Protein AF-0000000078946077 (afdb_homodimer)

Radius of gyration: 20.59 Å; Cα contacts (8 Å, |Δi|>4): 430; chains: 2; bounding box: 41×60×47 Å

Structure (mmCIF, N/CA/C/O backbone):
data_AF-0000000078946077-model_v1
#
loop_
_entity.id
_entity.type
_entity.pdbx_description
1 polymer 'RNA polymerase sigma factor 70 region 4 type 2 domain-containing protein'
#
loop_
_atom_site.group_PDB
_atom_site.id
_atom_site.type_symbol
_atom_site.label_atom_id
_atom_site.label_alt_id
_atom_site.label_comp_id
_atom_site.label_asym_id
_atom_site.label_entity_id
_atom_site.label_seq_id
_atom_site.pdbx_PDB_ins_code
_atom_site.Cartn_x
_atom_site.Cartn_y
_atom_site.Cartn_z
_atom_site.occupancy
_atom_site.B_iso_or_equiv
_atom_site.auth_seq_id
_atom_site.auth_comp_id
_atom_site.auth_asym_id
_atom_site.auth_atom_id
_atom_site.pdbx_PDB_model_num
ATOM 1 N N . MET A 1 1 ? 1.816 5.801 -15.781 1 32.97 1 MET A N 1
ATOM 2 C CA 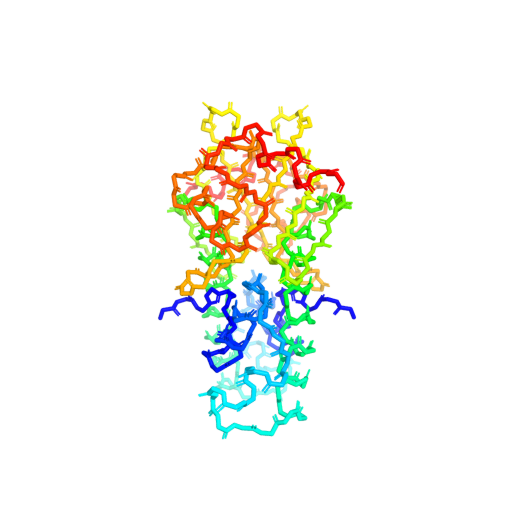. MET A 1 1 ? 2.416 6.121 -14.492 1 32.97 1 MET A CA 1
ATOM 3 C C . MET A 1 1 ? 1.669 5.422 -13.359 1 32.97 1 MET A C 1
ATOM 5 O O . MET A 1 1 ? 0.438 5.445 -13.312 1 32.97 1 MET A O 1
ATOM 9 N N . VAL A 1 2 ? 2.074 4.273 -12.883 1 42.03 2 VAL A N 1
ATOM 10 C CA . VAL A 1 2 ? 1.543 3.389 -11.852 1 42.03 2 VAL A CA 1
ATOM 11 C C . VAL A 1 2 ? 0.859 4.215 -10.766 1 42.03 2 VAL A C 1
ATOM 13 O O . VAL A 1 2 ? 1.44 5.172 -10.242 1 42.03 2 VAL A O 1
ATOM 16 N N . ARG A 1 3 ? -0.481 4.324 -10.852 1 53.31 3 ARG A N 1
ATOM 17 C CA . ARG A 1 3 ? -1.353 5.176 -10.047 1 53.31 3 ARG A CA 1
ATOM 18 C C . ARG A 1 3 ? -1.208 4.863 -8.562 1 53.31 3 ARG A C 1
ATOM 20 O O . ARG A 1 3 ? -1.628 3.797 -8.109 1 53.31 3 ARG A O 1
ATOM 27 N N . MET A 1 4 ? -0.13 5.398 -7.98 1 62.19 4 MET A N 1
ATOM 28 C CA . MET A 1 4 ? 0.065 5.531 -6.539 1 62.19 4 MET A CA 1
ATOM 29 C C . MET A 1 4 ? -1.147 6.18 -5.883 1 62.19 4 MET A C 1
ATOM 31 O O . MET A 1 4 ? -1.917 6.879 -6.543 1 62.19 4 MET A O 1
ATOM 35 N N . PHE A 1 5 ? -1.648 5.543 -4.855 1 80.75 5 PHE A N 1
ATOM 36 C CA . PHE A 1 5 ? -2.773 6.184 -4.188 1 80.75 5 PHE A CA 1
ATOM 37 C C . PHE A 1 5 ? -2.578 7.695 -4.125 1 80.75 5 PHE A C 1
ATOM 39 O O . PHE A 1 5 ? -1.679 8.18 -3.436 1 80.75 5 PHE A O 1
ATOM 46 N N . ARG A 1 6 ? -3.332 8.383 -5.016 1 91.12 6 ARG A N 1
ATOM 47 C CA . ARG A 1 6 ? -3.422 9.836 -4.953 1 91.12 6 ARG A CA 1
ATOM 48 C C . ARG A 1 6 ? -4.875 10.297 -4.969 1 91.12 6 ARG A C 1
ATOM 50 O O . ARG A 1 6 ? -5.699 9.742 -5.703 1 91.12 6 ARG A O 1
ATOM 57 N N . LEU A 1 7 ? -5.086 11.258 -4.117 1 96.06 7 LEU A N 1
ATOM 58 C CA . LEU A 1 7 ? -6.398 11.891 -4.191 1 96.06 7 LEU A CA 1
ATOM 59 C C . LEU A 1 7 ? -6.586 12.602 -5.523 1 96.06 7 LEU A C 1
ATOM 61 O O . LEU A 1 7 ? -5.621 13.102 -6.105 1 96.06 7 LEU A O 1
ATOM 65 N N . PRO A 1 8 ? -7.891 12.578 -6.008 1 95.62 8 PRO A N 1
ATOM 66 C CA . PRO A 1 8 ? -8.133 13.469 -7.141 1 95.62 8 PRO A CA 1
ATOM 67 C C . PRO A 1 8 ? -7.672 14.898 -6.871 1 95.62 8 PRO A C 1
ATOM 69 O O . PRO A 1 8 ? -7.805 15.398 -5.754 1 95.62 8 PRO A O 1
ATOM 72 N N . GLU A 1 9 ? -7.242 15.57 -7.906 1 95.88 9 GLU A N 1
ATOM 73 C CA . GLU A 1 9 ? -6.551 16.844 -7.777 1 95.88 9 GLU A CA 1
ATOM 74 C C . GLU A 1 9 ? -7.402 17.859 -7.02 1 95.88 9 GLU A C 1
ATOM 76 O O . GLU A 1 9 ? -6.918 18.531 -6.098 1 95.88 9 GLU A O 1
ATOM 81 N N . ALA A 1 10 ? -8.688 18.016 -7.375 1 97.44 10 ALA A N 1
ATOM 82 C CA . ALA A 1 10 ? -9.562 19 -6.73 1 97.44 10 ALA A CA 1
ATOM 83 C C . ALA A 1 10 ? -9.766 18.656 -5.254 1 97.44 10 ALA A C 1
ATOM 85 O O . ALA A 1 10 ? -9.789 19.547 -4.406 1 97.44 10 ALA A O 1
ATOM 86 N N . MET A 1 11 ? -9.891 17.391 -5 1 98.25 11 MET A N 1
ATOM 87 C CA . MET A 1 11 ? -10.062 16.922 -3.627 1 98.25 11 MET A CA 1
ATOM 88 C C . MET A 1 11 ? -8.797 17.156 -2.812 1 98.25 11 MET A C 1
ATOM 90 O O . MET A 1 11 ? -8.867 17.562 -1.648 1 98.25 11 MET A O 1
ATOM 94 N N . GLU A 1 12 ? -7.699 16.922 -3.428 1 98.25 12 GLU A N 1
ATOM 95 C CA . GLU A 1 12 ? -6.41 17.125 -2.77 1 98.25 12 GLU A CA 1
ATOM 96 C C . GLU A 1 12 ? -6.223 18.594 -2.375 1 98.25 12 GLU A C 1
ATOM 98 O O . GLU A 1 12 ? -5.723 18.891 -1.286 1 98.25 12 GLU A O 1
ATOM 103 N N . ARG A 1 13 ? -6.598 19.375 -3.254 1 98.31 13 ARG A N 1
ATOM 104 C CA . ARG A 1 13 ? -6.465 20.797 -2.99 1 98.31 13 ARG A CA 1
ATOM 105 C C . ARG A 1 13 ? -7.309 21.219 -1.786 1 98.31 13 ARG A C 1
ATOM 107 O O . ARG A 1 13 ? -6.832 21.938 -0.907 1 98.31 13 ARG A O 1
ATOM 114 N N . VAL A 1 14 ? -8.523 20.812 -1.818 1 98.81 14 VAL A N 1
ATOM 115 C CA . VAL A 1 14 ? -9.422 21.109 -0.711 1 98.81 14 VAL A CA 1
ATOM 116 C C . VAL A 1 14 ? -8.852 20.562 0.59 1 98.81 14 VAL A C 1
ATOM 118 O O . VAL A 1 14 ? -8.812 21.25 1.606 1 98.81 14 VAL A O 1
ATOM 121 N N . TRP A 1 15 ? -8.422 19.328 0.575 1 98.75 15 TRP A N 1
ATOM 122 C CA . TRP A 1 15 ? -7.855 18.688 1.751 1 98.75 15 TRP A CA 1
ATOM 123 C C . TRP A 1 15 ? -6.645 19.453 2.271 1 98.75 15 TRP A C 1
ATOM 125 O O . TRP A 1 15 ? -6.516 19.688 3.477 1 98.75 15 TRP A O 1
ATOM 135 N N . LEU A 1 16 ? -5.781 19.828 1.357 1 98.62 16 LEU A N 1
ATOM 136 C CA . LEU A 1 16 ? -4.551 20.5 1.738 1 98.62 16 LEU A CA 1
ATOM 137 C C . LEU A 1 16 ? -4.855 21.844 2.41 1 98.62 16 LEU A C 1
ATOM 139 O O . LEU A 1 16 ? -4.23 22.188 3.412 1 98.62 16 LEU A O 1
ATOM 143 N N . MET A 1 17 ? -5.727 22.547 1.882 1 98.62 17 MET A N 1
ATOM 144 C CA . MET A 1 17 ? -6.109 23.844 2.453 1 98.62 17 MET A CA 1
ATOM 145 C C . MET A 1 17 ? -6.656 23.672 3.865 1 98.62 17 MET A C 1
ATOM 147 O O . MET A 1 17 ? -6.312 24.438 4.766 1 98.62 17 MET A O 1
ATOM 151 N N . ARG A 1 18 ? -7.488 22.641 4.062 1 98.69 18 ARG A N 1
ATOM 152 C CA . ARG A 1 18 ? -8.031 22.375 5.391 1 98.69 18 ARG A CA 1
ATOM 153 C C . ARG A 1 18 ? -6.926 21.938 6.348 1 98.69 18 ARG A C 1
ATOM 155 O O . ARG A 1 18 ? -6.895 22.375 7.504 1 98.69 18 ARG A O 1
ATOM 162 N N . ALA A 1 19 ? -6.066 21.109 5.887 1 98.44 19 ALA A N 1
ATOM 163 C CA . ALA A 1 19 ? -4.973 20.594 6.703 1 98.44 19 ALA A CA 1
ATOM 164 C C . ALA A 1 19 ? -4.047 21.719 7.156 1 98.44 19 ALA A C 1
ATOM 166 O O . ALA A 1 19 ? -3.428 21.625 8.219 1 98.44 19 ALA A O 1
ATOM 167 N N . LYS A 1 20 ? -4.02 22.734 6.34 1 97.88 20 LYS A N 1
ATOM 168 C CA . LYS A 1 20 ? -3.186 23.891 6.652 1 97.88 20 LYS A CA 1
ATOM 169 C C . LYS A 1 20 ? -3.893 24.828 7.621 1 97.88 20 LYS A C 1
ATOM 171 O O . LYS A 1 20 ? -3.32 25.844 8.047 1 97.88 20 LYS A O 1
ATOM 176 N N . GLY A 1 21 ? -5.188 24.547 7.836 1 97.19 21 GLY A N 1
ATOM 177 C CA . GLY A 1 21 ? -5.859 25.297 8.883 1 97.19 21 GLY A CA 1
ATOM 178 C C . GLY A 1 21 ? -6.953 26.203 8.359 1 97.19 21 GLY A C 1
ATOM 179 O O . GLY A 1 21 ? -7.609 26.906 9.125 1 97.19 21 GLY A O 1
ATOM 180 N N . MET A 1 22 ? -7.176 26.172 7.168 1 98.06 22 MET A N 1
ATOM 181 C CA . MET A 1 22 ? -8.211 27.031 6.617 1 98.06 22 MET A CA 1
ATOM 182 C C . MET A 1 22 ? -9.602 26.516 6.973 1 98.06 22 MET A C 1
ATOM 184 O O . MET A 1 22 ? -9.828 25.312 6.996 1 98.06 22 MET A O 1
ATOM 188 N N . ARG A 1 23 ? -10.539 27.484 7.195 1 98.12 23 ARG A N 1
ATOM 189 C CA . ARG A 1 23 ? -11.922 27.125 7.48 1 98.12 23 ARG A CA 1
ATOM 190 C C . ARG A 1 23 ? -12.672 26.766 6.203 1 98.12 23 ARG A C 1
ATOM 192 O O . ARG A 1 23 ? -12.32 27.25 5.121 1 98.12 23 ARG A O 1
ATOM 199 N N . GLU A 1 24 ? -13.648 25.922 6.324 1 97.81 24 GLU A N 1
ATOM 200 C CA . GLU A 1 24 ? -14.422 25.438 5.18 1 97.81 24 GLU A CA 1
ATOM 201 C C . GLU A 1 24 ? -14.969 26.609 4.363 1 97.81 24 GLU A C 1
ATOM 203 O O . GLU A 1 24 ? -14.945 26.578 3.133 1 97.81 24 GLU A O 1
ATOM 208 N N . ILE A 1 25 ? -15.414 27.625 5.113 1 98.06 25 ILE A N 1
ATOM 209 C CA . ILE A 1 25 ? -16.016 28.781 4.453 1 98.06 25 ILE A CA 1
ATOM 210 C C . ILE A 1 25 ? -14.953 29.531 3.652 1 98.06 25 ILE A C 1
ATOM 212 O O . ILE A 1 25 ? -15.234 30.062 2.576 1 98.06 25 ILE A O 1
ATOM 216 N N . GLU A 1 26 ? -13.75 29.672 4.145 1 98.56 26 GLU A N 1
ATOM 217 C CA . GLU A 1 26 ? -12.648 30.328 3.455 1 98.56 26 GLU A CA 1
ATOM 218 C C . GLU A 1 26 ? -12.227 29.547 2.215 1 98.56 26 GLU A C 1
ATOM 220 O O . GLU A 1 26 ? -11.945 30.125 1.168 1 98.56 26 GLU A O 1
ATOM 225 N N . ILE A 1 27 ? -12.211 28.203 2.381 1 98.81 27 ILE A N 1
ATOM 226 C CA . ILE A 1 27 ? -11.859 27.344 1.257 1 98.81 27 ILE A CA 1
ATOM 227 C C . ILE A 1 27 ? -12.883 27.516 0.137 1 98.81 27 ILE A C 1
ATOM 229 O O . ILE A 1 27 ? -12.516 27.656 -1.031 1 98.81 27 ILE A O 1
ATOM 233 N N . ALA A 1 28 ? -14.18 27.453 0.486 1 98.62 28 ALA A N 1
ATOM 234 C CA . ALA A 1 28 ? -15.258 27.625 -0.486 1 98.62 28 ALA A CA 1
ATOM 235 C C . ALA A 1 28 ? -15.102 28.938 -1.253 1 98.62 28 ALA A C 1
ATOM 237 O O . ALA A 1 28 ? -15.219 28.969 -2.48 1 98.62 28 ALA A O 1
ATOM 238 N N . ARG A 1 29 ? -14.82 30.016 -0.568 1 98.5 29 ARG A N 1
ATOM 239 C CA . ARG A 1 29 ? -14.648 31.328 -1.17 1 98.5 29 ARG A CA 1
ATOM 240 C C . ARG A 1 29 ? -13.438 31.359 -2.096 1 98.5 29 ARG A C 1
ATOM 242 O O . ARG A 1 29 ? -13.516 31.859 -3.217 1 98.5 29 ARG A O 1
ATOM 249 N N . GLU A 1 30 ? -12.344 30.828 -1.589 1 98.19 30 GLU A N 1
ATOM 250 C CA . GLU A 1 30 ? -11.094 30.844 -2.336 1 98.19 30 GLU A CA 1
ATOM 251 C C . GLU A 1 30 ? -11.211 30.062 -3.641 1 98.19 30 GLU A C 1
ATOM 253 O O . GLU A 1 30 ? -10.672 30.469 -4.668 1 98.19 30 GLU A O 1
ATOM 258 N N . LEU A 1 31 ? -11.914 28.953 -3.58 1 98.31 31 LEU A N 1
ATOM 259 C CA . LEU A 1 31 ? -11.977 28.078 -4.738 1 98.31 31 LEU A CA 1
ATOM 260 C C . LEU A 1 31 ? -13.203 28.375 -5.586 1 98.31 31 LEU A C 1
ATOM 262 O O . LEU A 1 31 ? -13.344 27.859 -6.691 1 98.31 31 LEU A O 1
ATOM 266 N N . GLY A 1 32 ? -14.117 29.188 -5.098 1 98.06 32 GLY A N 1
ATOM 267 C CA . GLY A 1 32 ? -15.328 29.516 -5.836 1 98.06 32 GLY A CA 1
ATOM 268 C C . GLY A 1 32 ? -16.297 28.359 -5.938 1 98.06 32 GLY A C 1
ATOM 269 O O . GLY A 1 32 ? -16.875 28.109 -7 1 98.06 32 GLY A O 1
ATOM 270 N N . VAL A 1 33 ? -16.375 27.609 -4.973 1 98.44 33 VAL A N 1
ATOM 271 C CA . VAL A 1 33 ? -17.312 26.5 -4.914 1 98.44 33 VAL A CA 1
ATOM 272 C C . VAL A 1 33 ? -18.188 26.625 -3.672 1 98.44 33 VAL A C 1
ATOM 274 O O . VAL A 1 33 ? -17.984 27.516 -2.846 1 98.44 33 VAL A O 1
ATOM 277 N N . SER A 1 34 ? -19.312 25.797 -3.602 1 98.31 34 SER A N 1
ATOM 278 C CA . SER A 1 34 ? -20.219 25.859 -2.453 1 98.31 34 SER A CA 1
ATOM 279 C C . SER A 1 34 ? -19.578 25.219 -1.223 1 98.31 34 SER A C 1
ATOM 281 O O . SER A 1 34 ? -18.688 24.375 -1.343 1 98.31 34 SER A O 1
ATOM 283 N N . ARG A 1 35 ? -20.031 25.656 -0.084 1 98.12 35 ARG A N 1
ATOM 284 C CA . ARG A 1 35 ? -19.594 25.031 1.167 1 98.12 35 ARG A CA 1
ATOM 285 C C . ARG A 1 35 ? -19.938 23.547 1.184 1 98.12 35 ARG A C 1
ATOM 287 O O . ARG A 1 35 ? -19.172 22.734 1.728 1 98.12 35 ARG A O 1
ATOM 294 N N . GLN A 1 36 ? -21 23.125 0.607 1 98.25 36 GLN A N 1
ATOM 295 C CA . GLN A 1 36 ? -21.422 21.734 0.537 1 98.25 36 GLN A CA 1
ATOM 296 C C . GLN A 1 36 ? -20.422 20.906 -0.27 1 98.25 36 GLN A C 1
ATOM 298 O O . GLN A 1 36 ? -20.125 19.75 0.088 1 98.25 36 GLN A O 1
ATOM 303 N N . ALA A 1 37 ? -19.969 21.531 -1.356 1 98.44 37 ALA A N 1
ATOM 304 C CA . ALA A 1 37 ? -18.969 20.859 -2.188 1 98.44 37 ALA A CA 1
ATOM 305 C C . ALA A 1 37 ? -17.672 20.656 -1.426 1 98.44 37 ALA A C 1
ATOM 307 O O . ALA A 1 37 ? -17.016 19.609 -1.554 1 98.44 37 ALA A O 1
ATOM 308 N N . VAL A 1 38 ? -17.281 21.641 -0.643 1 98.75 38 VAL A N 1
ATOM 309 C CA . VAL A 1 38 ? -16.062 21.562 0.166 1 98.75 38 VAL A CA 1
ATOM 310 C C . VAL A 1 38 ? -16.219 20.469 1.219 1 98.75 38 VAL A C 1
ATOM 312 O O . VAL A 1 38 ? -15.336 19.609 1.372 1 98.75 38 VAL A O 1
ATOM 315 N N . ASN A 1 39 ? -17.359 20.453 1.908 1 98.38 39 ASN A N 1
ATOM 316 C CA . ASN A 1 39 ? -17.609 19.469 2.947 1 98.38 39 ASN A CA 1
ATOM 317 C C . ASN A 1 39 ? -17.609 18.047 2.387 1 98.38 39 ASN A C 1
ATOM 319 O O . ASN A 1 39 ? -17.078 17.125 3.018 1 98.38 39 ASN A O 1
ATOM 323 N N . LYS A 1 40 ? -18.188 17.953 1.306 1 98.56 40 LYS A N 1
ATOM 324 C CA . LYS A 1 40 ? -18.203 16.641 0.658 1 98.56 40 LYS A CA 1
ATOM 325 C C . LYS A 1 40 ? -16.781 16.188 0.306 1 98.56 40 LYS A C 1
ATOM 327 O O . LYS A 1 40 ? -16.422 15.031 0.505 1 98.56 40 LYS A O 1
ATOM 332 N N . ALA A 1 41 ? -16.031 17.062 -0.3 1 98.62 41 ALA A N 1
ATOM 333 C CA . ALA A 1 41 ? -14.648 16.75 -0.679 1 98.62 41 ALA A CA 1
ATOM 334 C C . ALA A 1 41 ? -13.82 16.344 0.54 1 98.62 41 ALA A C 1
ATOM 336 O O . ALA A 1 41 ? -13.016 15.422 0.469 1 98.62 41 ALA A O 1
ATOM 337 N N . LEU A 1 42 ? -14.039 17.062 1.592 1 98.75 42 LEU A N 1
ATOM 338 C CA . LEU A 1 42 ? -13.297 16.766 2.812 1 98.75 42 LEU A CA 1
ATOM 339 C C . LEU A 1 42 ? -13.68 15.406 3.373 1 98.75 42 LEU A C 1
ATOM 341 O O . LEU A 1 42 ? -12.82 14.648 3.828 1 98.75 42 LEU A O 1
ATOM 345 N N . ARG A 1 43 ? -14.945 15.117 3.357 1 98.5 43 ARG A N 1
ATOM 346 C CA . ARG A 1 43 ? -15.414 13.812 3.82 1 98.5 43 ARG A CA 1
ATOM 347 C C . ARG A 1 43 ? -14.852 12.688 2.951 1 98.5 43 ARG A C 1
ATOM 349 O O . ARG A 1 43 ? -14.375 11.68 3.467 1 98.5 43 ARG A O 1
ATOM 356 N N . ASP A 1 44 ? -14.961 12.922 1.709 1 98.06 44 ASP A N 1
ATOM 357 C CA . ASP A 1 44 ? -14.461 11.914 0.775 1 98.06 44 ASP A CA 1
ATOM 358 C C . ASP A 1 44 ? -12.953 11.719 0.934 1 98.06 44 ASP A C 1
ATOM 360 O O . ASP A 1 44 ? -12.461 10.594 0.896 1 98.06 44 ASP A O 1
ATOM 364 N N . ALA A 1 45 ? -12.242 12.797 1.082 1 98.19 45 ALA A N 1
ATOM 365 C CA . ALA A 1 45 ? -10.797 12.711 1.277 1 98.19 45 ALA A CA 1
ATOM 366 C C . ALA A 1 45 ? -10.461 11.914 2.535 1 98.19 45 ALA A C 1
ATOM 368 O O . ALA A 1 45 ? -9.547 11.086 2.525 1 98.19 45 ALA A O 1
ATOM 369 N N . ARG A 1 46 ? -11.195 12.242 3.578 1 98 46 ARG A N 1
ATOM 370 C CA . ARG A 1 46 ? -10.984 11.531 4.836 1 98 46 ARG A CA 1
ATOM 371 C C . ARG A 1 46 ? -11.188 10.031 4.66 1 98 46 ARG A C 1
ATOM 373 O O . ARG A 1 46 ? -10.367 9.234 5.117 1 98 46 ARG A O 1
ATOM 380 N N . VAL A 1 47 ? -12.195 9.625 4.051 1 96.69 47 VAL A N 1
ATOM 381 C CA . VAL A 1 47 ? -12.516 8.219 3.838 1 96.69 47 VAL A CA 1
ATOM 382 C C . VAL A 1 47 ? -11.406 7.559 3.018 1 96.69 47 VAL A C 1
ATOM 384 O O . VAL A 1 47 ? -10.922 6.48 3.367 1 96.69 47 VAL A O 1
ATOM 387 N N . LYS A 1 48 ? -11 8.18 1.956 1 95.5 48 LYS A N 1
ATOM 388 C CA . LYS A 1 48 ? -9.977 7.621 1.076 1 95.5 48 LYS A CA 1
ATOM 389 C C . LYS A 1 48 ? -8.633 7.496 1.799 1 95.5 48 LYS A C 1
ATOM 391 O O . LYS A 1 48 ? -7.91 6.516 1.605 1 95.5 48 LYS A O 1
ATOM 396 N N . LEU A 1 49 ? -8.312 8.461 2.582 1 97.19 49 LEU A N 1
ATOM 397 C CA . LEU A 1 49 ? -7.059 8.414 3.318 1 97.19 49 LEU A CA 1
ATOM 398 C C . LEU A 1 49 ? -7.09 7.32 4.379 1 97.19 49 LEU A C 1
ATOM 400 O O . LEU A 1 49 ? -6.109 6.598 4.562 1 97.19 49 LEU A O 1
ATOM 404 N N . PHE A 1 50 ? -8.211 7.184 5.094 1 96.62 50 PHE A N 1
ATOM 405 C CA . PHE A 1 50 ? -8.359 6.082 6.039 1 96.62 50 PHE A CA 1
ATOM 406 C C . PHE A 1 50 ? -8.18 4.742 5.336 1 96.62 50 PHE A C 1
ATOM 408 O O . PHE A 1 50 ? -7.461 3.869 5.828 1 96.62 50 PHE A O 1
ATOM 415 N N . GLU A 1 51 ? -8.812 4.633 4.238 1 93.69 51 GLU A N 1
ATOM 416 C CA . GLU A 1 51 ? -8.727 3.383 3.492 1 93.69 51 GLU A CA 1
ATOM 417 C C . GLU A 1 51 ? -7.293 3.1 3.049 1 93.69 51 GLU A C 1
ATOM 419 O O . GLU A 1 51 ? -6.836 1.956 3.096 1 93.69 51 GLU A O 1
ATOM 424 N N . ALA A 1 52 ? -6.629 4.137 2.562 1 94.81 52 ALA A N 1
ATOM 425 C CA . ALA A 1 52 ? -5.246 3.982 2.113 1 94.81 52 ALA A CA 1
ATOM 426 C C . ALA A 1 52 ? -4.336 3.562 3.266 1 94.81 52 ALA A C 1
ATOM 428 O O . ALA A 1 52 ? -3.52 2.652 3.119 1 94.81 52 ALA A O 1
ATOM 429 N N . PHE A 1 53 ? -4.5 4.172 4.418 1 96.81 53 PHE A N 1
ATOM 430 C CA . PHE A 1 53 ? -3.672 3.879 5.582 1 96.81 53 PHE A CA 1
ATOM 431 C C . PHE A 1 53 ? -3.977 2.486 6.125 1 96.81 53 PHE A C 1
ATOM 433 O O . PHE A 1 53 ? -3.061 1.707 6.395 1 96.81 53 PHE A O 1
ATOM 440 N N . PHE A 1 54 ? -5.199 2.172 6.277 1 95 54 PHE A N 1
ATOM 441 C CA . PHE A 1 54 ? -5.57 0.849 6.766 1 95 54 PHE A CA 1
ATOM 442 C C . PHE A 1 54 ? -5.145 -0.23 5.777 1 95 54 PHE A C 1
ATOM 444 O O . PHE A 1 54 ? -4.746 -1.325 6.176 1 95 54 PHE A O 1
ATOM 451 N N . GLY A 1 55 ? -5.312 0.122 4.52 1 93.75 55 GLY A N 1
ATOM 452 C CA . GLY A 1 55 ? -4.848 -0.807 3.502 1 93.75 55 GLY A CA 1
ATOM 453 C C . GLY A 1 55 ? -3.367 -1.11 3.602 1 93.75 55 GLY A C 1
ATOM 454 O O . GLY A 1 55 ? -2.955 -2.266 3.479 1 93.75 55 GLY A O 1
ATOM 455 N N . LEU A 1 56 ? -2.58 -0.075 3.82 1 95.62 56 LEU A N 1
ATOM 456 C CA . LEU A 1 56 ? -1.14 -0.244 3.979 1 95.62 56 LEU A CA 1
ATOM 457 C C . LEU A 1 56 ? -0.825 -1.119 5.188 1 95.62 56 LEU A C 1
ATOM 459 O O . LEU A 1 56 ? 0.005 -2.027 5.102 1 95.62 56 LEU A O 1
ATOM 463 N N . ALA A 1 57 ? -1.467 -0.854 6.301 1 96.69 57 ALA A N 1
ATOM 464 C CA . ALA A 1 57 ? -1.263 -1.635 7.516 1 96.69 57 ALA A CA 1
ATOM 465 C C . ALA A 1 57 ? -1.664 -3.092 7.305 1 96.69 57 ALA A C 1
ATOM 467 O O . ALA A 1 57 ? -1.02 -4.004 7.832 1 96.69 57 ALA A O 1
ATOM 468 N N . GLU A 1 58 ? -2.682 -3.281 6.586 1 95.06 58 GLU A N 1
ATOM 469 C CA . GLU A 1 58 ? -3.172 -4.629 6.32 1 95.06 58 GLU A CA 1
ATOM 470 C C . GLU A 1 58 ? -2.166 -5.43 5.496 1 95.06 58 GLU A C 1
ATOM 472 O O . GLU A 1 58 ? -1.944 -6.613 5.758 1 95.06 58 GLU A O 1
ATOM 477 N N . VAL A 1 59 ? -1.584 -4.777 4.504 1 96.06 59 VAL A N 1
ATOM 478 C CA . VAL A 1 59 ? -0.614 -5.441 3.641 1 96.06 59 VAL A CA 1
ATOM 479 C C . VAL A 1 59 ? 0.503 -6.047 4.488 1 96.06 59 VAL A C 1
ATOM 481 O O . VAL A 1 59 ? 0.976 -7.152 4.203 1 96.06 59 VAL A O 1
ATOM 484 N N . PHE A 1 60 ? 0.868 -5.441 5.562 1 95.69 60 PHE A N 1
ATOM 485 C CA . PHE A 1 60 ? 2.02 -5.863 6.352 1 95.69 60 PHE A CA 1
ATOM 486 C C . PHE A 1 60 ? 1.574 -6.445 7.688 1 95.69 60 PHE A C 1
ATOM 488 O O . PHE A 1 60 ? 2.408 -6.82 8.516 1 95.69 60 PHE A O 1
ATOM 495 N N . SER A 1 61 ? 0.253 -6.484 7.914 1 95.06 61 SER A N 1
ATOM 496 C CA . SER A 1 61 ? -0.331 -6.926 9.172 1 95.06 61 SER A CA 1
ATOM 497 C C . SER A 1 61 ? 0.184 -6.094 10.344 1 95.06 61 SER A C 1
ATOM 499 O O . SER A 1 61 ? 0.551 -6.641 11.391 1 95.06 61 SER A O 1
ATOM 501 N N . TRP A 1 62 ? 0.315 -4.852 10.102 1 97.19 62 TRP A N 1
ATOM 502 C CA . TRP A 1 62 ? 0.751 -3.943 11.164 1 97.19 62 TRP A CA 1
ATOM 503 C C . TRP A 1 62 ? -0.422 -3.533 12.047 1 97.19 62 TRP A C 1
ATOM 505 O O . TRP A 1 62 ? -1.575 -3.555 11.602 1 97.19 62 TRP A O 1
ATOM 515 N N . GLU A 1 63 ? -0.093 -3.244 13.32 1 98 63 GLU A N 1
ATOM 516 C CA . GLU A 1 63 ? -1.069 -2.646 14.227 1 98 63 GLU A CA 1
ATOM 517 C C . GLU A 1 63 ? -1.102 -1.128 14.078 1 98 63 GLU A C 1
ATOM 519 O O . GLU A 1 63 ? -0.085 -0.458 14.281 1 98 63 GLU A O 1
ATOM 524 N N . VAL A 1 64 ? -2.236 -0.636 13.789 1 98.12 64 VAL A N 1
ATOM 525 C CA . VAL A 1 64 ? -2.375 0.811 13.664 1 98.12 64 VAL A CA 1
ATOM 526 C C . VAL A 1 64 ? -2.482 1.442 15.047 1 98.12 64 VAL A C 1
ATOM 528 O O . VAL A 1 64 ? -3.377 1.1 15.828 1 98.12 64 VAL A O 1
ATOM 531 N N . ALA A 1 65 ? -1.568 2.299 15.352 1 98.25 65 ALA A N 1
ATOM 532 C CA . ALA A 1 65 ? -1.588 2.984 16.641 1 98.25 65 ALA A CA 1
ATOM 533 C C . ALA A 1 65 ? -2.42 4.262 16.562 1 98.25 65 ALA A C 1
ATOM 535 O O . ALA A 1 65 ? -3.111 4.613 17.531 1 98.25 65 ALA A O 1
ATOM 536 N N . ARG A 1 66 ? -2.303 4.973 15.484 1 98.38 66 ARG A N 1
ATOM 537 C CA . ARG A 1 66 ? -2.98 6.258 15.344 1 98.38 66 ARG A CA 1
ATOM 538 C C . ARG A 1 66 ? -3.119 6.652 13.875 1 98.38 66 ARG A C 1
ATOM 540 O O . ARG A 1 66 ? -2.219 6.402 13.078 1 98.38 66 ARG A O 1
ATOM 547 N N . ILE A 1 67 ? -4.281 7.195 13.555 1 98.25 67 ILE A N 1
ATOM 548 C CA . ILE A 1 67 ? -4.48 7.793 12.234 1 98.25 67 ILE A CA 1
ATOM 549 C C . ILE A 1 67 ? -5.059 9.195 12.391 1 98.25 67 ILE A C 1
ATOM 551 O O . ILE A 1 67 ? -5.973 9.414 13.188 1 98.25 67 ILE A O 1
ATOM 555 N N . ASN A 1 68 ? -4.492 10.102 11.727 1 98.38 68 ASN A N 1
ATOM 556 C CA . ASN A 1 68 ? -5.062 11.43 11.555 1 98.38 68 ASN A CA 1
ATOM 557 C C . ASN A 1 68 ? -5.246 11.781 10.086 1 98.38 68 ASN A C 1
ATOM 559 O O . ASN A 1 68 ? -4.355 12.359 9.461 1 98.38 68 ASN A O 1
ATOM 563 N N . ALA A 1 69 ? -6.395 11.508 9.586 1 97.75 69 ALA A N 1
ATOM 564 C CA . ALA A 1 69 ? -6.68 11.727 8.172 1 97.75 69 ALA A CA 1
ATOM 565 C C . ALA A 1 69 ? -6.73 13.211 7.84 1 97.75 69 ALA A C 1
ATOM 567 O O . ALA A 1 69 ? -6.453 13.617 6.707 1 97.75 69 ALA A O 1
ATOM 568 N N . GLU A 1 70 ? -7.07 14.047 8.812 1 97.31 70 GLU A N 1
ATOM 569 C CA . GLU A 1 70 ? -7.129 15.492 8.602 1 97.31 70 GLU A CA 1
ATOM 570 C C . GLU A 1 70 ? -5.738 16.078 8.344 1 97.31 70 GLU A C 1
ATOM 572 O O . GLU A 1 70 ? -5.594 17.047 7.602 1 97.31 70 GLU A O 1
ATOM 577 N N . LYS A 1 71 ? -4.781 15.438 8.992 1 98.25 71 LYS A N 1
ATOM 578 C CA . LYS A 1 71 ? -3.402 15.883 8.789 1 98.25 71 LYS A CA 1
ATOM 579 C C . LYS A 1 71 ? -2.629 14.898 7.922 1 98.25 71 LYS A C 1
ATOM 581 O O . LYS A 1 71 ? -1.438 15.094 7.664 1 98.25 71 LYS A O 1
ATOM 586 N N . GLY A 1 72 ? -3.252 13.805 7.531 1 98.19 72 GLY A N 1
ATOM 587 C CA . GLY A 1 72 ? -2.74 12.914 6.504 1 98.19 72 GLY A CA 1
ATOM 588 C C . GLY A 1 72 ? -1.599 12.039 6.988 1 98.19 72 GLY A C 1
ATOM 589 O O . GLY A 1 72 ? -0.6 11.867 6.285 1 98.19 72 GLY A O 1
ATOM 590 N N . PHE A 1 73 ? -1.69 11.5 8.227 1 98.81 73 PHE A N 1
ATOM 591 C CA . PHE A 1 73 ? -0.599 10.625 8.641 1 98.81 73 PHE A CA 1
ATOM 592 C C . PHE A 1 73 ? -1.126 9.445 9.445 1 98.81 73 PHE A C 1
ATOM 594 O O . PHE A 1 73 ? -2.262 9.469 9.922 1 98.81 73 PHE A O 1
ATOM 601 N N . MET A 1 74 ? -0.368 8.398 9.516 1 98.69 74 MET A N 1
ATOM 602 C CA . MET A 1 74 ? -0.611 7.191 10.297 1 98.69 74 MET A CA 1
ATOM 603 C C . MET A 1 74 ? 0.646 6.762 11.047 1 98.69 74 MET A C 1
ATOM 605 O O . MET A 1 74 ? 1.756 6.883 10.523 1 98.69 74 MET A O 1
ATOM 609 N N . VAL A 1 75 ? 0.464 6.359 12.242 1 98.81 75 VAL A N 1
ATOM 610 C CA . VAL A 1 75 ? 1.492 5.68 13.023 1 98.81 75 VAL A CA 1
ATOM 611 C C . VAL A 1 75 ? 1.104 4.219 13.234 1 98.81 75 VAL A C 1
ATOM 613 O O . VAL A 1 75 ? -0.018 3.92 13.656 1 98.81 75 VAL A O 1
ATOM 616 N N . ALA A 1 76 ? 1.995 3.373 12.891 1 98.44 76 ALA A N 1
ATOM 617 C CA . ALA A 1 76 ? 1.743 1.946 13.078 1 98.44 76 ALA A CA 1
ATOM 618 C C . ALA A 1 76 ? 2.943 1.255 13.719 1 98.44 76 ALA A C 1
ATOM 620 O O . ALA A 1 76 ? 4.031 1.83 13.797 1 98.44 76 ALA A O 1
ATOM 621 N N . ARG A 1 77 ? 2.66 0.11 14.273 1 97.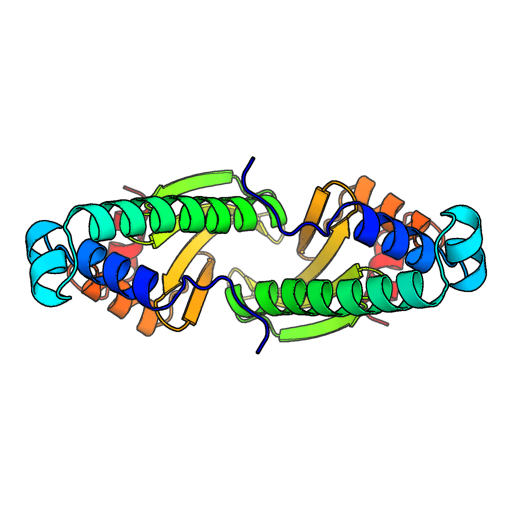75 77 ARG A N 1
ATOM 622 C CA . ARG A 1 77 ? 3.684 -0.774 14.82 1 97.75 77 ARG A CA 1
ATOM 623 C C . ARG A 1 77 ? 3.756 -2.08 14.039 1 97.75 77 ARG A C 1
ATOM 625 O O . ARG A 1 77 ? 2.727 -2.693 13.75 1 97.75 77 ARG A O 1
ATOM 632 N N . GLY A 1 78 ? 4.941 -2.383 13.625 1 94.62 78 GLY A N 1
ATOM 633 C CA . GLY A 1 78 ? 5.168 -3.617 12.891 1 94.62 78 GLY A CA 1
ATOM 634 C C . GLY A 1 78 ? 6.391 -4.379 13.367 1 94.62 78 GLY A C 1
ATOM 635 O O . GLY A 1 78 ? 6.887 -4.137 14.469 1 94.62 78 GLY A O 1
ATOM 636 N N . ARG A 1 79 ? 6.684 -5.398 12.594 1 92.19 79 ARG A N 1
ATOM 637 C CA . ARG A 1 79 ? 7.875 -6.191 12.883 1 92.19 79 ARG A CA 1
ATOM 638 C C . ARG A 1 79 ? 8.766 -6.309 11.648 1 92.19 79 ARG A C 1
ATOM 640 O O . ARG A 1 79 ? 8.266 -6.461 10.531 1 92.19 79 ARG A O 1
ATOM 647 N N . CYS A 1 80 ? 10.008 -6.098 11.859 1 90.31 80 CYS A N 1
ATOM 648 C CA . CYS A 1 80 ? 11.031 -6.25 10.836 1 90.31 80 CYS A CA 1
ATOM 649 C C . CYS A 1 80 ? 12.32 -6.816 11.43 1 90.31 80 CYS A C 1
ATOM 651 O O . CYS A 1 80 ? 12.797 -6.332 12.453 1 90.31 80 CYS A O 1
ATOM 653 N N . LEU A 1 81 ? 12.781 -7.84 10.734 1 88.69 81 LEU A N 1
ATOM 654 C CA . LEU A 1 81 ? 14.023 -8.477 11.18 1 88.69 81 LEU A CA 1
ATOM 655 C C . LEU A 1 81 ? 13.914 -8.922 12.633 1 88.69 81 LEU A C 1
ATOM 657 O O . LEU A 1 81 ? 14.836 -8.727 13.422 1 88.69 81 LEU A O 1
ATOM 661 N N . GLY A 1 82 ? 12.766 -9.383 12.992 1 87.19 82 GLY A N 1
ATOM 662 C CA . GLY A 1 82 ? 12.547 -9.953 14.312 1 87.19 82 GLY A CA 1
ATOM 663 C C . GLY A 1 82 ? 12.414 -8.898 15.398 1 87.19 82 GLY A C 1
ATOM 664 O O . GLY A 1 82 ? 12.422 -9.227 16.578 1 87.19 82 GLY A O 1
ATOM 665 N N . ARG A 1 83 ? 12.344 -7.711 15.055 1 92.5 83 ARG A N 1
ATOM 666 C CA . ARG A 1 83 ? 12.242 -6.621 16.016 1 92.5 83 ARG A CA 1
ATOM 667 C C . ARG A 1 83 ? 10.992 -5.785 15.773 1 92.5 83 ARG A C 1
ATOM 669 O O . ARG A 1 83 ? 10.523 -5.672 14.641 1 92.5 83 ARG A O 1
ATOM 676 N N . SER A 1 84 ? 10.555 -5.289 16.859 1 94.69 84 SER A N 1
ATOM 677 C CA . SER A 1 84 ? 9.461 -4.336 16.75 1 94.69 84 SER A CA 1
ATOM 678 C C . SER A 1 84 ? 9.938 -3.008 16.172 1 94.69 84 SER A C 1
ATOM 680 O O . SER A 1 84 ? 11 -2.514 16.531 1 94.69 84 SER A O 1
ATOM 682 N N . VAL A 1 85 ? 9.133 -2.516 15.234 1 95.88 85 VAL A N 1
ATOM 683 C CA . VAL A 1 85 ? 9.508 -1.245 14.625 1 95.88 85 VAL A CA 1
ATOM 684 C C . VAL A 1 85 ? 8.281 -0.333 14.547 1 95.88 85 VAL A C 1
ATOM 686 O O . VAL A 1 85 ? 7.145 -0.809 14.5 1 95.88 85 VAL A O 1
ATOM 689 N N . ARG A 1 86 ? 8.547 0.942 14.617 1 97.12 86 ARG A N 1
ATOM 690 C CA . ARG A 1 86 ? 7.512 1.939 14.352 1 97.12 86 ARG A CA 1
ATOM 691 C C . ARG A 1 86 ? 7.512 2.354 12.883 1 97.12 86 ARG A C 1
ATOM 693 O O . ARG A 1 86 ? 8.57 2.488 12.273 1 97.12 86 ARG A O 1
ATOM 700 N N . VAL A 1 87 ? 6.367 2.496 12.328 1 98 87 VAL A N 1
ATOM 701 C CA . VAL A 1 87 ? 6.203 2.928 10.945 1 98 87 VAL A CA 1
ATOM 702 C C . VAL A 1 87 ? 5.375 4.211 10.898 1 98 87 VAL A C 1
ATOM 704 O O . VAL A 1 87 ? 4.309 4.289 11.516 1 98 87 VAL A O 1
ATOM 707 N N . TYR A 1 88 ? 5.867 5.199 10.234 1 98.62 88 TYR A N 1
ATOM 708 C CA . TYR A 1 88 ? 5.195 6.477 10.023 1 98.62 88 TYR A CA 1
ATOM 709 C C . TYR A 1 88 ? 4.855 6.688 8.555 1 98.62 88 TYR A C 1
ATOM 711 O O . TYR A 1 88 ? 5.75 6.711 7.703 1 98.62 88 TYR A O 1
ATOM 719 N N . ALA A 1 89 ? 3.59 6.797 8.242 1 98.31 89 ALA A N 1
ATOM 720 C CA . ALA A 1 89 ? 3.145 7.059 6.879 1 98.31 89 ALA A CA 1
ATOM 721 C C . ALA A 1 89 ? 2.523 8.445 6.758 1 98.31 89 ALA A C 1
ATOM 723 O O . ALA A 1 89 ? 1.845 8.914 7.676 1 98.31 89 ALA A O 1
ATOM 724 N N . PHE A 1 90 ? 2.803 9.109 5.586 1 98.56 90 PHE A N 1
ATOM 725 C CA . PHE A 1 90 ? 2.275 10.438 5.293 1 98.56 90 PHE A CA 1
ATOM 726 C C . PHE A 1 90 ? 1.645 10.477 3.906 1 98.56 90 PHE A C 1
ATOM 728 O O . PHE A 1 90 ? 2.139 9.844 2.975 1 98.56 90 PHE A O 1
ATOM 735 N N . TYR A 1 91 ? 0.539 11.109 3.881 1 98.12 91 TYR A N 1
ATOM 736 C CA . TYR A 1 91 ? 0.088 11.547 2.564 1 98.12 91 TYR A CA 1
ATOM 737 C C . TYR A 1 91 ? 0.736 12.875 2.18 1 98.12 91 TYR A C 1
ATOM 739 O O . TYR A 1 91 ? 0.593 13.867 2.889 1 98.12 91 TYR A O 1
ATOM 747 N N . ILE A 1 92 ? 1.454 12.883 1.098 1 97.12 92 ILE A N 1
ATOM 748 C CA . ILE A 1 92 ? 2.137 14.07 0.602 1 97.12 92 ILE A CA 1
ATOM 749 C C . ILE A 1 92 ? 1.513 14.516 -0.72 1 97.12 92 ILE A C 1
ATOM 751 O O . ILE A 1 92 ? 1.594 13.797 -1.721 1 97.12 92 ILE A O 1
ATOM 755 N N . PRO A 1 93 ? 0.913 15.727 -0.743 1 96.19 93 PRO A N 1
ATOM 756 C CA . PRO A 1 93 ? 0.287 16.203 -1.979 1 96.19 93 PRO A CA 1
ATOM 757 C C . PRO A 1 93 ? 1.221 16.125 -3.184 1 96.19 93 PRO A C 1
ATOM 759 O O . PRO A 1 93 ? 2.395 16.484 -3.086 1 96.19 93 PRO A O 1
ATOM 762 N N . GLY A 1 94 ? 0.732 15.664 -4.289 1 92.88 94 GLY A N 1
ATOM 763 C CA . GLY A 1 94 ? 1.511 15.531 -5.512 1 92.88 94 GLY A CA 1
ATOM 764 C C . GLY A 1 94 ? 2.346 14.266 -5.551 1 92.88 94 GLY A C 1
ATOM 765 O O . GLY A 1 94 ? 2.754 13.82 -6.625 1 92.88 94 GLY A O 1
ATOM 766 N N . LYS A 1 95 ? 2.586 13.602 -4.402 1 93.75 95 LYS A N 1
ATOM 767 C CA . LYS A 1 95 ? 3.463 12.438 -4.344 1 93.75 95 LYS A CA 1
ATOM 768 C C . LYS A 1 95 ? 2.705 11.203 -3.865 1 93.75 95 LYS A C 1
ATOM 770 O O . LYS A 1 95 ? 3.131 10.07 -4.113 1 93.75 95 LYS A O 1
ATOM 775 N N . GLY A 1 96 ? 1.59 11.453 -3.139 1 95 96 GLY A N 1
ATOM 776 C CA . GLY A 1 96 ? 0.826 10.336 -2.613 1 95 96 GLY A CA 1
ATOM 777 C C . GLY A 1 96 ? 1.326 9.852 -1.266 1 95 96 GLY A C 1
ATOM 778 O O . GLY A 1 96 ? 1.829 10.641 -0.465 1 95 96 GLY A O 1
ATOM 779 N N . LEU A 1 97 ? 1.062 8.594 -0.959 1 96.31 97 LEU A N 1
ATOM 780 C CA . LEU A 1 97 ? 1.451 7.996 0.314 1 96.31 97 LEU A CA 1
ATOM 781 C C . LEU A 1 97 ? 2.945 7.688 0.335 1 96.31 97 LEU A C 1
ATOM 783 O O . LEU A 1 97 ? 3.494 7.191 -0.65 1 96.31 97 LEU A O 1
ATOM 787 N N . ARG A 1 98 ? 3.617 8.07 1.414 1 96.88 98 ARG A N 1
ATOM 788 C CA . ARG A 1 98 ? 5 7.711 1.712 1 96.88 98 ARG A CA 1
ATOM 789 C C . ARG A 1 98 ? 5.141 7.207 3.143 1 96.88 98 ARG A C 1
ATOM 791 O O . ARG A 1 98 ? 4.496 7.723 4.059 1 96.88 98 ARG A O 1
ATOM 798 N N . ALA A 1 99 ? 5.992 6.246 3.299 1 97.31 99 ALA A N 1
ATOM 799 C CA . ALA A 1 99 ? 6.137 5.68 4.637 1 97.31 99 ALA A CA 1
ATOM 800 C C . ALA A 1 99 ? 7.609 5.5 4.996 1 97.31 99 ALA A C 1
ATOM 802 O O . ALA A 1 99 ? 8.453 5.312 4.117 1 97.31 99 ALA A O 1
ATOM 803 N N . PHE A 1 100 ? 7.922 5.57 6.293 1 97.19 100 PHE A N 1
ATOM 804 C CA . PHE A 1 100 ? 9.281 5.559 6.816 1 97.19 100 PHE A CA 1
ATOM 805 C C . PHE A 1 100 ? 9.352 4.762 8.117 1 97.19 100 PHE A C 1
ATOM 807 O O . PHE A 1 100 ? 8.43 4.805 8.93 1 97.19 100 PHE A O 1
ATOM 814 N N . PHE A 1 101 ? 10.477 4.105 8.289 1 96.31 101 PHE A N 1
ATOM 815 C CA . PHE A 1 101 ? 10.688 3.328 9.5 1 96.31 101 PHE A CA 1
ATOM 816 C C . PHE A 1 101 ? 11.453 4.145 10.539 1 96.31 101 PHE A C 1
ATOM 818 O O . PHE A 1 101 ? 12.383 4.883 10.195 1 96.31 101 PHE A O 1
ATOM 825 N N . GLU A 1 102 ? 11.023 4.102 11.742 1 94.25 102 GLU A N 1
ATOM 826 C CA . GLU A 1 102 ? 11.758 4.551 12.922 1 94.25 102 GLU A CA 1
ATOM 827 C C . GLU A 1 102 ? 12.094 6.039 12.836 1 94.25 102 GLU A C 1
ATOM 829 O O . GLU A 1 102 ? 13.148 6.473 13.297 1 94.25 102 GLU A O 1
ATOM 834 N N . GLY A 1 103 ? 11.312 6.738 12.047 1 92.81 103 GLY A N 1
ATOM 835 C CA . GLY A 1 103 ? 11.469 8.18 12 1 92.81 103 GLY A CA 1
ATOM 836 C C . GLY A 1 103 ? 12.594 8.633 11.078 1 92.81 103 GLY A C 1
ATOM 837 O O . GLY A 1 103 ? 13.133 9.727 11.242 1 92.81 103 GLY A O 1
ATOM 838 N N . ASP A 1 104 ? 13.023 7.75 10.211 1 93.19 104 ASP A N 1
ATOM 839 C CA . ASP A 1 104 ? 14 8.133 9.195 1 93.19 104 ASP A CA 1
ATOM 840 C C . ASP A 1 104 ? 13.359 9.008 8.117 1 93.19 104 ASP A C 1
ATOM 842 O O . ASP A 1 104 ? 13.32 8.625 6.945 1 93.19 104 ASP A O 1
ATOM 846 N N . PHE A 1 105 ? 13.055 10.203 8.523 1 96.75 105 PHE A N 1
ATOM 847 C CA . PHE A 1 105 ? 12.344 11.117 7.637 1 96.75 105 PHE A CA 1
ATOM 848 C C . PHE A 1 105 ? 13.312 11.898 6.766 1 96.75 105 PHE A C 1
ATOM 850 O O . PHE A 1 105 ? 14.281 12.477 7.273 1 96.75 105 PHE A O 1
ATOM 857 N N . PRO A 1 106 ? 13.07 11.938 5.445 1 95.81 106 PRO A N 1
ATOM 858 C CA . PRO A 1 106 ? 13.781 12.93 4.645 1 95.81 106 PRO A CA 1
ATOM 859 C C . PRO A 1 106 ? 13.375 14.359 4.977 1 95.81 106 PRO A C 1
ATOM 861 O O . PRO A 1 106 ? 12.336 14.586 5.605 1 95.81 106 PRO A O 1
ATOM 864 N N . ASP A 1 107 ? 14.133 15.328 4.539 1 96.38 107 ASP A N 1
ATOM 865 C CA . ASP A 1 107 ? 13.906 16.734 4.82 1 96.38 107 ASP A CA 1
ATOM 866 C C . ASP A 1 107 ? 12.539 17.188 4.305 1 96.38 107 ASP A C 1
ATOM 868 O O . ASP A 1 107 ? 11.875 18.016 4.934 1 96.38 107 ASP A O 1
ATOM 872 N N . CYS A 1 108 ? 12.18 16.703 3.221 1 96.38 108 CYS A N 1
ATOM 873 C CA . CYS A 1 108 ? 10.922 17.125 2.617 1 96.38 108 CYS A CA 1
ATOM 874 C C . CYS A 1 108 ? 9.734 16.75 3.504 1 96.38 108 CYS A C 1
ATOM 876 O O . CYS A 1 108 ? 8.734 17.469 3.539 1 96.38 108 CYS A O 1
ATOM 878 N N . VAL A 1 109 ? 9.859 15.688 4.242 1 97.88 109 VAL A N 1
ATOM 879 C CA . VAL A 1 109 ? 8.789 15.258 5.133 1 97.88 109 VAL A CA 1
ATOM 880 C C . VAL A 1 109 ? 8.719 16.188 6.34 1 97.88 109 VAL A C 1
ATOM 882 O O . VAL A 1 109 ? 7.633 16.562 6.789 1 97.88 109 VAL A O 1
ATOM 885 N N . LEU A 1 110 ? 9.82 16.562 6.84 1 98.31 110 LEU A N 1
ATOM 886 C CA . LEU A 1 110 ? 9.859 17.5 7.961 1 98.31 110 LEU A CA 1
ATOM 887 C C . LEU A 1 110 ? 9.25 18.844 7.566 1 98.31 110 LEU A C 1
ATOM 889 O O . LEU A 1 110 ? 8.484 19.438 8.336 1 98.31 110 LEU A O 1
ATOM 893 N N . ARG A 1 111 ? 9.625 19.281 6.406 1 97.88 111 ARG A N 1
ATOM 894 C CA . ARG A 1 111 ? 9.078 20.547 5.902 1 97.88 111 ARG A CA 1
ATOM 895 C C . ARG A 1 111 ? 7.566 20.438 5.707 1 97.88 111 ARG A C 1
ATOM 897 O O . ARG A 1 111 ? 6.832 21.375 6.023 1 97.88 111 ARG A O 1
ATOM 904 N N . HIS A 1 112 ? 7.188 19.297 5.184 1 98.25 112 HIS A N 1
ATOM 905 C CA . HIS A 1 112 ? 5.762 19.031 5.012 1 98.25 112 HIS A CA 1
ATOM 906 C C . HIS A 1 112 ? 5.023 19.109 6.344 1 98.25 112 HIS A C 1
ATOM 908 O O . HIS A 1 112 ? 3.947 19.703 6.43 1 98.25 112 HIS A O 1
ATOM 914 N N . ALA A 1 113 ? 5.555 18.562 7.359 1 98.62 113 ALA A N 1
ATOM 915 C CA . ALA A 1 113 ? 4.949 18.547 8.688 1 98.62 113 ALA A CA 1
ATOM 916 C C . ALA A 1 113 ? 4.809 19.969 9.242 1 98.62 113 ALA A C 1
ATOM 918 O O . ALA A 1 113 ? 3.824 20.281 9.906 1 98.62 113 ALA A O 1
ATOM 919 N N . VAL A 1 114 ? 5.789 20.719 8.977 1 98.56 114 VAL A N 1
ATOM 920 C CA . VAL A 1 114 ? 5.73 22.125 9.406 1 98.56 114 VAL A CA 1
ATOM 921 C C . VAL A 1 114 ? 4.617 22.844 8.648 1 98.56 114 VAL A C 1
ATOM 923 O O . VAL A 1 114 ? 3.83 23.578 9.242 1 98.56 114 VAL A O 1
ATOM 926 N N . GLU A 1 115 ? 4.652 22.672 7.367 1 97.88 115 GLU A N 1
ATOM 927 C CA . GLU A 1 115 ? 3.668 23.312 6.508 1 97.88 115 GLU A CA 1
ATOM 928 C C . GLU A 1 115 ? 2.246 23.016 6.965 1 97.88 115 GLU A C 1
ATOM 930 O O . GLU A 1 115 ? 1.371 23.875 6.914 1 97.88 115 GLU A O 1
ATOM 935 N N . LEU A 1 116 ? 1.984 21.828 7.457 1 98.25 116 LEU A N 1
ATOM 936 C CA . LEU A 1 116 ? 0.645 21.406 7.863 1 98.25 116 LEU A CA 1
ATOM 937 C C . LEU A 1 116 ? 0.382 21.766 9.32 1 98.25 116 LEU A C 1
ATOM 939 O O . LEU A 1 116 ? -0.716 21.547 9.828 1 98.25 116 LEU A O 1
ATOM 943 N N . GLY A 1 117 ? 1.339 22.25 9.953 1 97.56 117 GLY A N 1
ATOM 944 C CA . GLY A 1 117 ? 1.171 22.672 11.336 1 97.56 117 GLY A CA 1
ATOM 945 C C . GLY A 1 117 ? 1.21 21.516 12.32 1 97.56 117 GLY A C 1
ATOM 946 O O . GLY A 1 117 ? 0.659 21.625 13.422 1 97.56 117 GLY A O 1
ATOM 947 N N . ILE A 1 118 ? 1.784 20.422 11.898 1 98.25 118 ILE A N 1
ATOM 948 C CA . ILE A 1 118 ? 1.962 19.297 12.812 1 98.25 118 ILE A CA 1
ATOM 949 C C . ILE A 1 118 ? 3.037 19.641 13.844 1 98.25 118 ILE A C 1
ATOM 951 O O . ILE A 1 118 ? 2.918 19.281 15.016 1 98.25 118 ILE A O 1
ATOM 955 N N . ILE A 1 119 ? 4.07 20.281 13.383 1 98.31 119 ILE A N 1
ATOM 956 C CA . ILE A 1 119 ? 5.133 20.781 14.25 1 98.31 119 ILE A CA 1
ATOM 957 C C . ILE A 1 119 ? 5.484 22.203 13.852 1 98.31 119 ILE A C 1
ATOM 959 O O . ILE A 1 119 ? 5.125 22.672 12.766 1 98.31 119 ILE A O 1
ATOM 963 N N . ASP A 1 120 ? 6.207 22.891 14.773 1 98 120 ASP A N 1
ATOM 964 C CA . ASP A 1 120 ? 6.461 24.312 14.555 1 98 120 ASP A CA 1
ATOM 965 C C . ASP A 1 120 ? 7.832 24.531 13.914 1 98 120 ASP A C 1
ATOM 967 O O . ASP A 1 120 ? 8.109 25.609 13.383 1 98 120 ASP A O 1
ATOM 971 N N . GLU A 1 121 ? 8.727 23.578 13.977 1 98.12 121 GLU A N 1
ATOM 972 C CA . GLU A 1 121 ? 10.039 23.594 13.336 1 98.12 121 GLU A CA 1
ATOM 973 C C . GLU A 1 121 ? 10.422 22.219 12.805 1 98.12 121 GLU A C 1
ATOM 975 O O . GLU A 1 121 ? 9.945 21.203 13.312 1 98.12 121 GLU A O 1
ATOM 980 N N . PRO A 1 122 ? 11.219 22.219 11.805 1 97.31 122 PRO A N 1
ATOM 981 C CA . PRO A 1 122 ? 11.578 20.938 11.195 1 97.31 122 PRO A CA 1
ATOM 982 C C . PRO A 1 122 ? 12.547 20.125 12.047 1 97.31 122 PRO A C 1
ATOM 984 O O . PRO A 1 122 ? 13.75 20.125 11.789 1 97.31 122 PRO A O 1
ATOM 987 N N . ASP A 1 123 ? 12.039 19.5 13.023 1 97.62 123 ASP A N 1
ATOM 988 C CA . ASP A 1 123 ? 12.82 18.688 13.953 1 97.62 123 ASP A CA 1
ATOM 989 C C . ASP A 1 123 ? 12.258 17.266 14.062 1 97.62 123 ASP A C 1
ATOM 991 O O . ASP A 1 123 ? 11.062 17.094 14.297 1 97.62 123 ASP A O 1
ATOM 995 N N . ARG A 1 124 ? 13.172 16.328 13.945 1 97.5 124 ARG A N 1
ATOM 996 C CA . ARG A 1 124 ? 12.773 14.922 13.906 1 97.5 124 ARG A CA 1
ATOM 997 C C . ARG A 1 124 ? 12.117 14.5 15.211 1 97.5 124 ARG A C 1
ATOM 999 O O . ARG A 1 124 ? 11.07 13.852 15.203 1 97.5 124 ARG A O 1
ATOM 1006 N N . GLU A 1 125 ? 12.711 14.789 16.312 1 97.25 125 GLU A N 1
ATOM 1007 C CA . GLU A 1 125 ? 12.195 14.391 17.625 1 97.25 125 GLU A CA 1
ATOM 1008 C C . GLU A 1 125 ? 10.844 15.047 17.906 1 97.25 125 GLU A C 1
ATOM 1010 O O . GLU A 1 125 ? 9.945 14.414 18.453 1 97.25 125 GLU A O 1
ATOM 1015 N N . LYS A 1 126 ? 10.758 16.297 17.562 1 97.88 126 LYS A N 1
ATOM 1016 C CA . LYS A 1 126 ? 9.484 17 17.719 1 97.88 126 LYS A CA 1
ATOM 1017 C C . LYS A 1 126 ? 8.391 16.344 16.875 1 97.88 126 LYS A C 1
ATOM 1019 O O . LYS A 1 126 ? 7.246 16.234 17.328 1 97.88 126 LYS A O 1
ATOM 1024 N N . LEU A 1 127 ? 8.766 15.961 15.656 1 98.56 127 LEU A N 1
ATOM 1025 C CA . LEU A 1 127 ? 7.781 15.32 14.789 1 98.56 127 LEU A CA 1
ATOM 1026 C C . LEU A 1 127 ? 7.312 13.992 15.375 1 98.56 127 LEU A C 1
ATOM 1028 O O . LEU A 1 127 ? 6.109 13.742 15.461 1 98.56 127 LEU A O 1
ATOM 1032 N N . ILE A 1 128 ? 8.227 13.164 15.812 1 98.25 128 ILE A N 1
ATOM 1033 C CA . ILE A 1 128 ? 7.883 11.867 16.391 1 98.25 128 ILE A CA 1
ATOM 1034 C C . ILE A 1 128 ? 6.949 12.07 17.578 1 98.25 128 ILE A C 1
ATOM 1036 O O . ILE A 1 128 ? 5.926 11.391 17.703 1 98.25 128 ILE A O 1
ATOM 1040 N N . ASN A 1 129 ? 7.254 13.023 18.406 1 97.88 129 ASN A N 1
ATOM 1041 C CA . ASN A 1 129 ? 6.426 13.297 19.578 1 97.88 129 ASN A CA 1
ATOM 1042 C C . ASN A 1 129 ? 5.02 13.734 19.188 1 97.88 129 ASN A C 1
ATOM 1044 O O . ASN A 1 129 ? 4.039 13.312 19.797 1 97.88 129 ASN A O 1
ATOM 1048 N N . ALA A 1 130 ? 4.934 14.547 18.219 1 98.19 130 ALA A N 1
ATOM 1049 C CA . ALA A 1 130 ? 3.643 15.055 17.766 1 98.19 130 ALA A CA 1
ATOM 1050 C C . ALA A 1 130 ? 2.797 13.938 17.156 1 98.19 130 ALA A C 1
ATOM 1052 O O . ALA A 1 130 ? 1.574 13.922 17.312 1 98.19 130 ALA A O 1
ATOM 1053 N N . LEU A 1 131 ? 3.434 13.078 16.438 1 98.38 131 LEU A N 1
ATOM 1054 C CA . LEU A 1 131 ? 2.729 11.992 15.766 1 98.38 131 LEU A CA 1
ATOM 1055 C C . LEU A 1 131 ? 2.189 10.984 16.781 1 98.38 131 LEU A C 1
ATOM 1057 O O . LEU A 1 131 ? 1.129 10.398 16.562 1 98.38 131 LEU A O 1
ATOM 1061 N N . GLU A 1 132 ? 2.867 10.812 17.812 1 96.69 132 GLU A N 1
ATOM 1062 C CA . GLU A 1 132 ? 2.527 9.75 18.766 1 96.69 132 GLU A CA 1
ATOM 1063 C C . GLU A 1 132 ? 1.717 10.289 19.938 1 96.69 132 GLU A C 1
ATOM 1065 O O . GLU A 1 132 ? 1.247 9.516 20.781 1 96.69 132 GLU A O 1
ATOM 1070 N N . SER A 1 133 ? 1.528 11.562 20.078 1 89.38 133 SER A N 1
ATOM 1071 C CA . SER A 1 133 ? 0.802 12.188 21.172 1 89.38 133 SER A CA 1
ATOM 1072 C C . SER A 1 133 ? -0.706 12.07 20.984 1 89.38 133 SER A C 1
ATOM 1074 O O . SER A 1 133 ? -1.188 12.016 19.844 1 89.38 133 SER A O 1
ATOM 1076 N N . MET B 1 1 ? -15.625 -1.996 4.395 1 33.25 1 MET B N 1
ATOM 1077 C CA . MET B 1 1 ? -14.414 -2.799 4.473 1 33.25 1 MET B CA 1
ATOM 1078 C C . MET B 1 1 ? -13.297 -2.178 3.641 1 33.25 1 MET B C 1
ATOM 1080 O O . MET B 1 1 ? -13.523 -1.753 2.508 1 33.25 1 MET B O 1
ATOM 1084 N N . VAL B 1 2 ? -12.367 -1.438 4.176 1 41.62 2 VAL B N 1
ATOM 1085 C CA . VAL B 1 2 ? -11.219 -0.726 3.615 1 41.62 2 VAL B CA 1
ATOM 1086 C C . VAL B 1 2 ? -10.68 -1.486 2.406 1 41.62 2 VAL B C 1
ATOM 1088 O O . VAL B 1 2 ? -10.414 -2.688 2.486 1 41.62 2 VAL B O 1
ATOM 1091 N N . ARG B 1 3 ? -11.102 -1.103 1.222 1 52.69 3 ARG B N 1
ATOM 1092 C CA . ARG B 1 3 ? -10.836 -1.752 -0.057 1 52.69 3 ARG B CA 1
ATOM 1093 C C . ARG B 1 3 ? -9.336 -1.908 -0.285 1 52.69 3 ARG B C 1
ATOM 1095 O O . ARG B 1 3 ? -8.633 -0.925 -0.532 1 52.69 3 ARG B O 1
ATOM 1102 N N . MET B 1 4 ? -8.773 -2.916 0.415 1 61.06 4 MET B N 1
ATOM 1103 C CA . MET B 1 4 ? -7.445 -3.469 0.147 1 61.06 4 MET B CA 1
ATOM 1104 C C . MET B 1 4 ? -7.289 -3.812 -1.33 1 61.06 4 MET B C 1
ATOM 1106 O O . MET B 1 4 ? -8.281 -4.012 -2.033 1 61.06 4 MET B O 1
ATOM 1110 N N . PHE B 1 5 ? -6.27 -3.355 -1.92 1 79.69 5 PHE B N 1
ATOM 1111 C CA . PHE B 1 5 ? -6.082 -3.709 -3.322 1 79.69 5 PHE B CA 1
ATOM 1112 C C . PHE B 1 5 ? -6.52 -5.145 -3.582 1 79.69 5 PHE B C 1
ATOM 1114 O O . PHE B 1 5 ? -5.855 -6.09 -3.15 1 79.69 5 PHE B O 1
ATOM 1121 N N . ARG B 1 6 ? -7.742 -5.223 -4.09 1 90.81 6 ARG B N 1
ATOM 1122 C CA . ARG B 1 6 ? -8.227 -6.516 -4.555 1 90.81 6 ARG B CA 1
ATOM 1123 C C . ARG B 1 6 ? -8.719 -6.43 -6 1 90.81 6 ARG B C 1
ATOM 1125 O O . ARG B 1 6 ? -9.359 -5.449 -6.383 1 90.81 6 ARG B O 1
ATOM 1132 N N . LEU B 1 7 ? -8.375 -7.477 -6.707 1 95.88 7 LEU B N 1
ATOM 1133 C CA . LEU B 1 7 ? -8.953 -7.582 -8.047 1 95.88 7 LEU B CA 1
ATOM 1134 C C . LEU B 1 7 ? -10.461 -7.824 -7.969 1 95.88 7 LEU B C 1
ATOM 1136 O O . LEU B 1 7 ? -10.945 -8.453 -7.023 1 95.88 7 LEU B O 1
ATOM 1140 N N . PRO B 1 8 ? -11.18 -7.238 -8.969 1 95.5 8 PRO B N 1
ATOM 1141 C CA . PRO B 1 8 ? -12.57 -7.684 -9.055 1 95.5 8 PRO B CA 1
ATOM 1142 C C . PRO B 1 8 ? -12.711 -9.203 -9.078 1 95.5 8 PRO B C 1
ATOM 1144 O O . PRO B 1 8 ? -11.883 -9.891 -9.68 1 95.5 8 PRO B O 1
ATOM 1147 N N . GLU B 1 9 ? -13.773 -9.688 -8.547 1 95.75 9 GLU B N 1
ATOM 1148 C CA . GLU B 1 9 ? -13.93 -11.117 -8.289 1 95.75 9 GLU B CA 1
ATOM 1149 C C . GLU B 1 9 ? -13.773 -11.93 -9.57 1 95.75 9 GLU B C 1
ATOM 1151 O O . GLU B 1 9 ? -13.031 -12.922 -9.594 1 95.75 9 GLU B O 1
ATOM 1156 N N . ALA B 1 10 ? -14.445 -11.531 -10.648 1 97.38 10 ALA B N 1
ATOM 1157 C CA . ALA B 1 10 ? -14.375 -12.281 -11.906 1 97.38 10 ALA B CA 1
ATOM 1158 C C . ALA B 1 10 ? -12.961 -12.273 -12.477 1 97.38 10 ALA B C 1
ATOM 1160 O O . ALA B 1 10 ? -12.492 -13.297 -12.984 1 97.38 10 ALA B O 1
ATOM 1161 N N . MET B 1 11 ? -12.328 -11.164 -12.359 1 98.19 11 MET B N 1
ATOM 1162 C CA . MET B 1 11 ? -10.953 -11.023 -12.828 1 98.19 11 MET B CA 1
ATOM 1163 C C . MET B 1 11 ? -10.008 -11.883 -11.992 1 98.19 11 MET B C 1
ATOM 1165 O O . MET B 1 11 ? -9.094 -12.508 -12.539 1 98.19 11 MET B O 1
ATOM 1169 N N . GLU B 1 12 ? -10.227 -11.883 -10.75 1 98.19 12 GLU B N 1
ATOM 1170 C CA . GLU B 1 12 ? -9.406 -12.672 -9.836 1 98.19 12 GLU B CA 1
ATOM 1171 C C . GLU B 1 12 ? -9.5 -14.164 -10.164 1 98.19 12 GLU B C 1
ATOM 1173 O O . GLU B 1 12 ? -8.5 -14.875 -10.133 1 98.19 12 GLU B O 1
ATOM 1178 N N . ARG B 1 13 ? -10.672 -14.516 -10.406 1 98.25 13 ARG B N 1
ATOM 1179 C CA . ARG B 1 13 ? -10.883 -15.922 -10.734 1 98.25 13 ARG B CA 1
ATOM 1180 C C . ARG B 1 13 ? -10.117 -16.312 -11.992 1 98.25 13 ARG B C 1
ATOM 1182 O O . ARG B 1 13 ? -9.453 -17.359 -12.016 1 98.25 13 ARG B O 1
ATOM 1189 N N . VAL B 1 14 ? -10.266 -15.516 -12.992 1 98.81 14 VAL B N 1
ATOM 1190 C CA . VAL B 1 14 ? -9.57 -15.781 -14.242 1 98.81 14 VAL B CA 1
ATOM 1191 C C . VAL B 1 14 ? -8.062 -15.797 -14 1 98.81 14 VAL B C 1
ATOM 1193 O O . VAL B 1 14 ? -7.363 -16.703 -14.461 1 98.81 14 VAL B O 1
ATOM 1196 N N . TRP B 1 15 ? -7.57 -14.836 -13.305 1 98.75 15 TRP B N 1
ATOM 1197 C CA . TRP B 1 15 ? -6.148 -14.742 -13 1 98.75 15 TRP B CA 1
ATOM 1198 C C . TRP B 1 15 ? -5.664 -15.984 -12.258 1 98.75 15 TRP B C 1
ATOM 1200 O O . TRP B 1 15 ? -4.613 -16.547 -12.586 1 98.75 15 TRP B O 1
ATOM 1210 N N . LEU B 1 16 ? -6.41 -16.375 -11.258 1 98.56 16 LEU B N 1
ATOM 1211 C CA . LEU B 1 16 ? -6.016 -17.516 -10.43 1 98.56 16 LEU B CA 1
ATOM 1212 C C . LEU B 1 16 ? -5.926 -18.781 -11.266 1 98.56 16 LEU B C 1
ATOM 1214 O O . LEU B 1 16 ? -4.992 -19.578 -11.102 1 98.56 16 LEU B O 1
ATOM 1218 N N . MET B 1 17 ? -6.879 -18.984 -12.086 1 98.62 17 MET B N 1
ATOM 1219 C CA . MET B 1 17 ? -6.879 -20.172 -12.945 1 98.62 17 MET B CA 1
ATOM 1220 C C . MET B 1 17 ? -5.652 -20.188 -13.844 1 98.62 17 MET B C 1
ATOM 1222 O O . MET B 1 17 ? -5.008 -21.219 -14.008 1 98.62 17 MET B O 1
ATOM 1226 N N . ARG B 1 18 ? -5.301 -19.031 -14.398 1 98.69 18 ARG B N 1
ATOM 1227 C CA . ARG B 1 18 ? -4.117 -18.938 -15.242 1 98.69 18 ARG B CA 1
ATOM 1228 C C . ARG B 1 18 ? -2.846 -19.172 -14.438 1 98.69 18 ARG B C 1
ATOM 1230 O O . ARG B 1 18 ? -1.936 -19.875 -14.883 1 98.69 18 ARG B O 1
ATOM 1237 N N . ALA B 1 19 ? -2.791 -18.578 -13.305 1 98.38 19 ALA B N 1
ATOM 1238 C CA . ALA B 1 19 ? -1.621 -18.703 -12.43 1 98.38 19 ALA B CA 1
ATOM 1239 C C . ALA B 1 19 ? -1.385 -20.156 -12.023 1 98.38 19 ALA B C 1
ATOM 1241 O O . ALA B 1 19 ? -0.245 -20.562 -11.781 1 98.38 19 ALA B O 1
ATOM 1242 N N . LYS B 1 20 ? -2.467 -20.875 -11.984 1 97.81 20 LYS B N 1
ATOM 1243 C CA . LYS B 1 20 ? -2.385 -22.281 -11.609 1 97.81 20 LYS B CA 1
ATOM 1244 C C . LYS B 1 20 ? -1.983 -23.141 -12.805 1 97.81 20 LYS B C 1
ATOM 1246 O O . LYS B 1 20 ? -1.826 -24.359 -12.68 1 97.81 20 LYS B O 1
ATOM 1251 N N . GLY B 1 21 ? -1.971 -22.5 -14 1 97.12 21 GLY B N 1
ATOM 1252 C CA . GLY B 1 21 ? -1.422 -23.219 -15.141 1 97.12 21 GLY B CA 1
ATOM 1253 C C . GLY B 1 21 ? -2.461 -23.531 -16.203 1 97.12 21 GLY B C 1
ATOM 1254 O O . GLY B 1 21 ? -2.143 -24.141 -17.219 1 97.12 21 GLY B O 1
ATOM 1255 N N . MET B 1 22 ? -3.611 -23.125 -16.016 1 98 22 MET B N 1
ATOM 1256 C CA . MET B 1 22 ? -4.645 -23.422 -17 1 98 22 MET B CA 1
ATOM 1257 C C . MET B 1 22 ? -4.457 -22.578 -18.25 1 98 22 MET B C 1
ATOM 1259 O O . MET B 1 22 ? -4.078 -21.406 -18.172 1 98 22 MET B O 1
ATOM 1263 N N . ARG B 1 23 ? -4.777 -23.188 -19.422 1 98.06 23 ARG B N 1
ATOM 1264 C CA . ARG B 1 23 ? -4.703 -22.469 -20.688 1 98.06 23 ARG B CA 1
ATOM 1265 C C . ARG B 1 23 ? -5.914 -21.562 -20.875 1 98.06 23 ARG B C 1
ATOM 1267 O O . ARG B 1 23 ? -6.992 -21.844 -20.328 1 98.06 23 ARG B O 1
ATOM 1274 N N . GLU B 1 24 ? -5.727 -20.516 -21.562 1 97.81 24 GLU B N 1
ATOM 1275 C CA . GLU B 1 24 ? -6.781 -19.531 -21.781 1 97.81 24 GLU B CA 1
ATOM 1276 C C . GLU B 1 24 ? -8.047 -20.188 -22.328 1 97.81 24 GLU B C 1
ATOM 1278 O O . GLU B 1 24 ? -9.156 -19.844 -21.906 1 97.81 24 GLU B O 1
ATOM 1283 N N . ILE B 1 25 ? -7.828 -21.125 -23.219 1 98 25 ILE B N 1
ATOM 1284 C CA . ILE B 1 25 ? -8.953 -21.797 -23.859 1 98 25 ILE B CA 1
ATOM 1285 C C . ILE B 1 25 ? -9.711 -22.625 -22.828 1 98 25 ILE B C 1
ATOM 1287 O O . ILE B 1 25 ? -10.938 -22.734 -22.875 1 98 25 ILE B O 1
ATOM 1291 N N . GLU B 1 26 ? -9.016 -23.281 -21.938 1 98.56 26 GLU B N 1
ATOM 1292 C CA . GLU B 1 26 ? -9.625 -24.078 -20.875 1 98.56 26 GLU B CA 1
ATOM 1293 C C . GLU B 1 26 ? -10.398 -23.203 -19.906 1 98.56 26 GLU B C 1
ATOM 1295 O O . GLU B 1 26 ? -11.492 -23.562 -19.453 1 98.56 26 GLU B O 1
ATOM 1300 N N . ILE B 1 27 ? -9.797 -22.031 -19.594 1 98.75 27 ILE B N 1
ATOM 1301 C CA . ILE B 1 27 ? -10.453 -21.094 -18.688 1 98.75 27 ILE B CA 1
ATOM 1302 C C . ILE B 1 27 ? -11.758 -20.609 -19.312 1 98.75 27 ILE B C 1
ATOM 1304 O O . ILE B 1 27 ? -12.797 -20.578 -18.656 1 98.75 27 ILE B O 1
ATOM 1308 N N . ALA B 1 28 ? -11.711 -20.219 -20.562 1 98.62 28 ALA B N 1
ATOM 1309 C CA . ALA B 1 28 ? -12.898 -19.766 -21.281 1 98.62 28 ALA B CA 1
ATOM 1310 C C . ALA B 1 28 ? -14.016 -20.797 -21.234 1 98.62 28 ALA B C 1
ATOM 1312 O O . ALA B 1 28 ? -15.172 -20.469 -20.953 1 98.62 28 ALA B O 1
ATOM 1313 N N . ARG B 1 29 ? -13.688 -22 -21.484 1 98.5 29 ARG B N 1
ATOM 1314 C CA . ARG B 1 29 ? -14.648 -23.109 -21.469 1 98.5 29 ARG B CA 1
ATOM 1315 C C . ARG B 1 29 ? -15.234 -23.312 -20.078 1 98.5 29 ARG B C 1
ATOM 1317 O O . ARG B 1 29 ? -16.453 -23.438 -19.922 1 98.5 29 ARG B O 1
ATOM 1324 N N . GLU B 1 30 ? -14.328 -23.344 -19.109 1 98.19 30 GLU B N 1
ATOM 1325 C CA . GLU B 1 30 ? -14.734 -23.594 -17.734 1 98.19 30 GLU B CA 1
ATOM 1326 C C . GLU B 1 30 ? -15.695 -22.516 -17.234 1 98.19 30 GLU B C 1
ATOM 1328 O O . GLU B 1 30 ? -16.656 -22.812 -16.516 1 98.19 30 GLU B O 1
ATOM 1333 N N . LEU B 1 31 ? -15.414 -21.297 -17.609 1 98.25 31 LEU B N 1
ATOM 1334 C CA . LEU B 1 31 ? -16.188 -20.188 -17.078 1 98.25 31 LEU B CA 1
ATOM 1335 C C . LEU B 1 31 ? -17.344 -19.828 -18 1 98.25 31 LEU B C 1
ATOM 1337 O O . LEU B 1 31 ? -18.203 -19.016 -17.656 1 98.25 31 LEU B O 1
ATOM 1341 N N . GLY B 1 32 ? -17.375 -20.375 -19.188 1 98 32 GLY B N 1
ATOM 1342 C CA . GLY B 1 32 ? -18.438 -20.094 -20.141 1 98 32 GLY B CA 1
ATOM 1343 C C . GLY B 1 32 ? -18.359 -18.688 -20.703 1 98 32 GLY B C 1
ATOM 1344 O O . GLY B 1 32 ? -19.375 -18 -20.828 1 98 32 GLY B O 1
ATOM 1345 N N . VAL B 1 33 ? -17.234 -18.203 -20.906 1 98.38 33 VAL B N 1
ATOM 1346 C CA . VAL B 1 33 ? -17.016 -16.891 -21.5 1 98.38 33 VAL B CA 1
ATOM 1347 C C . VAL B 1 33 ? -16.109 -17.016 -22.734 1 98.38 33 VAL B C 1
ATOM 1349 O O . VAL B 1 33 ? -15.602 -18.094 -23.016 1 98.38 33 VAL B O 1
ATOM 1352 N N . SER B 1 34 ? -16.031 -15.93 -23.531 1 98.25 34 SER B N 1
ATOM 1353 C CA . SER B 1 34 ? -15.203 -15.969 -24.734 1 98.25 34 SER B CA 1
ATOM 1354 C C . SER B 1 34 ? -13.719 -15.914 -24.391 1 98.25 34 SER B C 1
ATOM 1356 O O . SER B 1 34 ? -13.344 -15.43 -23.312 1 98.25 34 SER B O 1
ATOM 1358 N N . ARG B 1 35 ? -12.898 -16.438 -25.297 1 98.12 35 ARG B N 1
ATOM 1359 C CA . ARG B 1 35 ? -11.453 -16.344 -25.141 1 98.12 35 ARG B CA 1
ATOM 1360 C C . ARG B 1 35 ? -11.008 -14.883 -25.078 1 98.12 35 ARG B C 1
ATOM 1362 O O . ARG B 1 35 ? -10.07 -14.547 -24.344 1 98.12 35 ARG B O 1
ATOM 1369 N N . GLN B 1 36 ? -11.641 -14.023 -25.734 1 98.31 36 GLN B N 1
ATOM 1370 C CA . GLN B 1 36 ? -11.328 -12.602 -25.734 1 98.31 36 GLN B CA 1
ATOM 1371 C C . GLN B 1 36 ? -11.562 -11.977 -24.359 1 98.31 36 GLN B C 1
ATOM 1373 O O . GLN B 1 36 ? -10.781 -11.133 -23.922 1 98.31 36 GLN B O 1
ATOM 1378 N N . ALA B 1 37 ? -12.656 -12.414 -23.781 1 98.44 37 ALA B N 1
ATOM 1379 C CA . ALA B 1 37 ? -12.969 -11.93 -22.438 1 98.44 37 ALA B CA 1
ATOM 1380 C C . ALA B 1 37 ? -11.914 -12.383 -21.438 1 98.44 37 ALA B C 1
ATOM 1382 O O . ALA B 1 37 ? -11.531 -11.625 -20.531 1 98.44 37 ALA B O 1
ATOM 1383 N N . VAL B 1 38 ? -11.445 -13.594 -21.578 1 98.75 38 VAL B N 1
ATOM 1384 C CA . VAL B 1 38 ? -10.414 -14.141 -20.703 1 98.75 38 VAL B CA 1
ATOM 1385 C C . VAL B 1 38 ? -9.109 -13.367 -20.906 1 98.75 38 VAL B C 1
ATOM 1387 O O . VAL B 1 38 ? -8.484 -12.938 -19.922 1 98.75 38 VAL B O 1
ATOM 1390 N N . ASN B 1 39 ? -8.742 -13.164 -22.156 1 98.31 39 ASN B N 1
ATOM 1391 C CA . ASN B 1 39 ? -7.516 -12.445 -22.469 1 98.31 39 ASN B CA 1
ATOM 1392 C C . ASN B 1 39 ? -7.543 -11.023 -21.922 1 98.31 39 ASN B C 1
ATOM 1394 O O . ASN B 1 39 ? -6.535 -10.531 -21.406 1 98.31 39 ASN B O 1
ATOM 1398 N N . LYS B 1 40 ? -8.625 -10.438 -22.094 1 98.5 40 LYS B N 1
ATOM 1399 C CA . LYS B 1 40 ? -8.773 -9.086 -21.562 1 98.5 40 LYS B CA 1
ATOM 1400 C C . LYS B 1 40 ? -8.625 -9.07 -20.047 1 98.5 40 LYS B C 1
ATOM 1402 O O . LYS B 1 40 ? -7.961 -8.188 -19.5 1 98.5 40 LYS B O 1
ATOM 1407 N N . ALA B 1 41 ? -9.305 -9.977 -19.375 1 98.62 41 ALA B N 1
ATOM 1408 C CA . ALA B 1 41 ? -9.234 -10.062 -17.922 1 98.62 41 ALA B CA 1
ATOM 1409 C C . ALA B 1 41 ? -7.801 -10.289 -17.453 1 98.62 41 ALA B C 1
ATOM 1411 O O . ALA B 1 41 ? -7.367 -9.703 -16.453 1 98.62 41 ALA B O 1
ATOM 1412 N N . LEU B 1 42 ? -7.133 -11.117 -18.172 1 98.75 42 LEU B N 1
ATOM 1413 C CA . LEU B 1 42 ? -5.754 -11.422 -17.797 1 98.75 42 LEU B CA 1
ATOM 1414 C C . LEU B 1 42 ? -4.859 -10.195 -18 1 98.75 42 LEU B C 1
ATOM 1416 O O . LEU B 1 42 ? -3.996 -9.922 -17.156 1 98.75 42 LEU B O 1
ATOM 1420 N N . ARG B 1 43 ? -5.07 -9.508 -19.062 1 98.44 43 ARG B N 1
ATOM 1421 C CA . ARG B 1 43 ? -4.305 -8.289 -19.312 1 98.44 43 ARG B CA 1
ATOM 1422 C C . ARG B 1 43 ? -4.594 -7.238 -18.234 1 98.44 43 ARG B C 1
ATOM 1424 O O . ARG B 1 43 ? -3.67 -6.617 -17.703 1 98.44 43 ARG B O 1
ATOM 1431 N N . ASP B 1 44 ? -5.828 -7.094 -18 1 98 44 ASP B N 1
ATOM 1432 C CA . ASP B 1 44 ? -6.227 -6.117 -17 1 98 44 ASP B CA 1
ATOM 1433 C C . ASP B 1 44 ? -5.676 -6.492 -15.617 1 98 44 ASP B C 1
ATOM 1435 O O . ASP B 1 44 ? -5.215 -5.625 -14.875 1 98 44 ASP B O 1
ATOM 1439 N N . ALA B 1 45 ? -5.75 -7.75 -15.281 1 98.06 45 ALA B N 1
ATOM 1440 C CA . ALA B 1 45 ? -5.215 -8.211 -14.008 1 98.06 45 ALA B CA 1
ATOM 1441 C C . ALA B 1 45 ? -3.723 -7.926 -13.898 1 98.06 45 ALA B C 1
ATOM 1443 O O . ALA B 1 45 ? -3.242 -7.484 -12.852 1 98.06 45 ALA B O 1
ATOM 1444 N N . ARG B 1 46 ? -3.049 -8.242 -14.984 1 97.94 46 ARG B N 1
ATOM 1445 C CA . ARG B 1 46 ? -1.611 -7.996 -15.008 1 97.94 46 ARG B CA 1
ATOM 1446 C C . ARG B 1 46 ? -1.305 -6.523 -14.758 1 97.94 46 ARG B C 1
ATOM 1448 O O . ARG B 1 46 ? -0.43 -6.195 -13.953 1 97.94 46 ARG B O 1
ATOM 1455 N N . VAL B 1 47 ? -1.948 -5.652 -15.383 1 96.5 47 VAL B N 1
ATOM 1456 C CA . VAL B 1 47 ? -1.736 -4.215 -15.242 1 96.5 47 VAL B CA 1
ATOM 1457 C C . VAL B 1 47 ? -2.014 -3.787 -13.805 1 96.5 47 VAL B C 1
ATOM 1459 O O . VAL B 1 47 ? -1.217 -3.062 -13.203 1 96.5 47 VAL B O 1
ATOM 1462 N N . LYS B 1 48 ? -3.096 -4.223 -13.258 1 95.38 48 LYS B N 1
ATOM 1463 C CA . LYS B 1 48 ? -3.48 -3.84 -11.898 1 95.38 48 LYS B CA 1
ATOM 1464 C C . LYS B 1 48 ? -2.479 -4.367 -10.875 1 95.38 48 LYS B C 1
ATOM 1466 O O . LYS B 1 48 ? -2.158 -3.678 -9.906 1 95.38 48 LYS B O 1
ATOM 1471 N N . LEU B 1 49 ? -2.02 -5.566 -11.078 1 97.12 49 LEU B N 1
ATOM 1472 C CA . LEU B 1 49 ? -1.048 -6.137 -10.148 1 97.12 49 LEU B CA 1
ATOM 1473 C C . LEU B 1 49 ? 0.286 -5.406 -10.242 1 97.12 49 LEU B C 1
ATOM 1475 O O . LEU B 1 49 ? 0.922 -5.133 -9.219 1 97.12 49 LEU B O 1
ATOM 1479 N N . PHE B 1 50 ? 0.723 -5.074 -11.461 1 96.5 50 PHE B N 1
ATOM 1480 C CA . PHE B 1 50 ? 1.928 -4.266 -11.617 1 96.5 50 PHE B CA 1
ATOM 1481 C C . PHE B 1 50 ? 1.784 -2.936 -10.891 1 96.5 50 PHE B C 1
ATOM 1483 O O . PHE B 1 50 ? 2.691 -2.518 -10.164 1 96.5 50 PHE B O 1
ATOM 1490 N N . GLU B 1 51 ? 0.674 -2.363 -11.086 1 93.5 51 GLU B N 1
ATOM 1491 C CA . GLU B 1 51 ? 0.439 -1.069 -10.453 1 93.5 51 GLU B CA 1
ATOM 1492 C C . GLU B 1 51 ? 0.452 -1.19 -8.93 1 93.5 51 GLU B C 1
ATOM 1494 O O . GLU B 1 51 ? 0.986 -0.322 -8.242 1 93.5 51 GLU B O 1
ATOM 1499 N N . ALA B 1 52 ? -0.188 -2.209 -8.43 1 94.69 52 ALA B N 1
ATOM 1500 C CA . ALA B 1 52 ? -0.231 -2.428 -6.988 1 94.69 52 ALA B CA 1
ATOM 1501 C C . ALA B 1 52 ? 1.17 -2.646 -6.426 1 94.69 52 ALA B C 1
ATOM 1503 O O . ALA B 1 52 ? 1.532 -2.062 -5.402 1 94.69 52 ALA B O 1
ATOM 1504 N N . PHE B 1 53 ? 1.987 -3.451 -7.098 1 96.75 53 PHE B N 1
ATOM 1505 C CA . PHE B 1 53 ? 3.338 -3.762 -6.648 1 96.75 53 PHE B CA 1
ATOM 1506 C C . PHE B 1 53 ? 4.238 -2.535 -6.746 1 96.75 53 PHE B C 1
ATOM 1508 O O . PHE B 1 53 ? 4.953 -2.207 -5.797 1 96.75 53 PHE B O 1
ATOM 1515 N N . PHE B 1 54 ? 4.188 -1.871 -7.828 1 94.88 54 PHE B N 1
ATOM 1516 C CA . PHE B 1 54 ? 4.996 -0.669 -7.988 1 94.88 54 PHE B CA 1
ATOM 1517 C C . PHE B 1 54 ? 4.559 0.413 -7.012 1 94.88 54 PHE B C 1
ATOM 1519 O O . PHE B 1 54 ? 5.387 1.165 -6.496 1 94.88 54 PHE B O 1
ATOM 1526 N N . GLY B 1 55 ? 3.26 0.467 -6.855 1 93.62 55 GLY B N 1
ATOM 1527 C CA . GLY B 1 55 ? 2.752 1.41 -5.871 1 93.62 55 GLY B CA 1
ATOM 1528 C C . GLY B 1 55 ? 3.283 1.156 -4.473 1 93.62 55 GLY B C 1
ATOM 1529 O O . GLY B 1 55 ? 3.66 2.094 -3.766 1 93.62 55 GLY B O 1
ATOM 1530 N N . LEU B 1 56 ? 3.316 -0.088 -4.074 1 95.62 56 LEU B N 1
ATOM 1531 C CA . LEU B 1 56 ? 3.846 -0.458 -2.764 1 95.62 56 LEU B CA 1
ATOM 1532 C C . LEU B 1 56 ? 5.316 -0.073 -2.645 1 95.62 56 LEU B C 1
ATOM 1534 O O . LEU B 1 56 ? 5.734 0.495 -1.633 1 95.62 56 LEU B O 1
ATOM 1538 N N . ALA B 1 57 ? 6.094 -0.405 -3.67 1 96.75 57 ALA B N 1
ATOM 1539 C CA . ALA B 1 57 ? 7.516 -0.073 -3.678 1 96.75 57 ALA B CA 1
ATOM 1540 C C . ALA B 1 57 ? 7.727 1.437 -3.609 1 96.75 57 ALA B C 1
ATOM 1542 O O . ALA B 1 57 ? 8.664 1.91 -2.959 1 96.75 57 ALA B O 1
ATOM 1543 N N . GLU B 1 58 ? 6.895 2.131 -4.254 1 95.06 58 GLU B N 1
ATOM 1544 C CA . GLU B 1 58 ? 7 3.588 -4.277 1 95.06 58 GLU B CA 1
ATOM 1545 C C . GLU B 1 58 ? 6.742 4.18 -2.895 1 95.06 58 GLU B C 1
ATOM 1547 O O . GLU B 1 58 ? 7.438 5.109 -2.475 1 95.06 58 GLU B O 1
ATOM 1552 N N . VAL B 1 59 ? 5.742 3.67 -2.219 1 96.12 59 VAL B N 1
ATOM 1553 C CA . VAL B 1 59 ? 5.398 4.164 -0.889 1 96.12 59 VAL B CA 1
ATOM 1554 C C . VAL B 1 59 ? 6.629 4.117 0.013 1 96.12 59 VAL B C 1
ATOM 1556 O O . VAL B 1 59 ? 6.855 5.031 0.812 1 96.12 59 VAL B O 1
ATOM 1559 N N . PHE B 1 60 ? 7.488 3.145 -0.141 1 95.88 60 PHE B N 1
ATOM 1560 C CA . PHE B 1 60 ? 8.609 2.936 0.766 1 95.88 60 PHE B CA 1
ATOM 1561 C C . PHE B 1 60 ? 9.93 3.271 0.08 1 95.88 60 PHE B C 1
ATOM 1563 O O . PHE B 1 60 ? 11 3.119 0.673 1 95.88 60 PHE B O 1
ATOM 1570 N N . SER B 1 61 ? 9.852 3.713 -1.187 1 95.19 61 SER B N 1
ATOM 1571 C CA . SER B 1 61 ? 11.023 3.994 -2.008 1 95.19 61 SER B CA 1
ATOM 1572 C C . SER B 1 61 ? 11.922 2.771 -2.119 1 95.19 61 SER B C 1
ATOM 1574 O O . SER B 1 61 ? 13.148 2.879 -1.977 1 95.19 61 SER B O 1
ATOM 1576 N N . TRP B 1 62 ? 11.32 1.649 -2.23 1 97.25 62 TRP B N 1
ATOM 1577 C CA . TRP B 1 62 ? 12.078 0.413 -2.404 1 97.25 62 TRP B CA 1
ATOM 1578 C C . TRP B 1 62 ? 12.477 0.219 -3.861 1 97.25 62 TRP B C 1
ATOM 1580 O O . TRP B 1 62 ? 11.82 0.732 -4.77 1 97.25 62 TRP B O 1
ATOM 1590 N N . GLU B 1 63 ? 13.609 -0.472 -4.062 1 98 63 GLU B N 1
ATOM 1591 C CA . GLU B 1 63 ? 14.016 -0.904 -5.398 1 98 63 GLU B CA 1
ATOM 1592 C C . GLU B 1 63 ? 13.359 -2.232 -5.77 1 98 63 GLU B C 1
ATOM 1594 O O . GLU B 1 63 ? 13.539 -3.236 -5.078 1 98 63 GLU B O 1
ATOM 1599 N N . VAL B 1 64 ? 12.672 -2.205 -6.816 1 98.12 64 VAL B 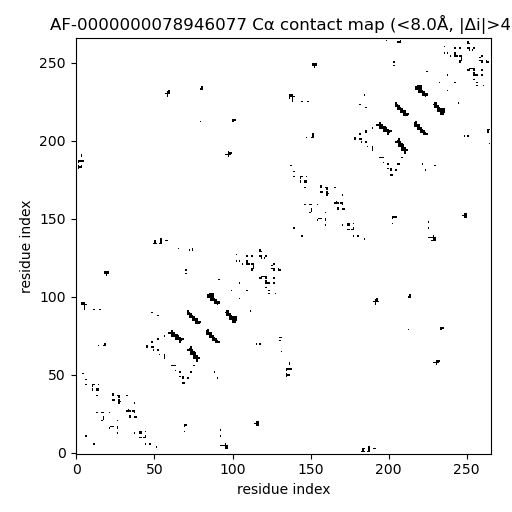N 1
ATOM 1600 C CA . VAL B 1 64 ? 12.039 -3.438 -7.273 1 98.12 64 VAL B CA 1
ATOM 1601 C C . VAL B 1 64 ? 13.07 -4.32 -7.973 1 98.12 64 VAL B C 1
ATOM 1603 O O . VAL B 1 64 ? 13.695 -3.902 -8.953 1 98.12 64 VAL B O 1
ATOM 1606 N N . ALA B 1 65 ? 13.25 -5.48 -7.469 1 98.25 65 ALA B N 1
ATOM 1607 C CA . ALA B 1 65 ? 14.188 -6.418 -8.07 1 98.25 65 ALA B CA 1
ATOM 1608 C C . ALA B 1 65 ? 13.508 -7.277 -9.133 1 98.25 65 ALA B C 1
ATOM 1610 O O . ALA B 1 65 ? 14.102 -7.598 -10.164 1 98.25 65 ALA B O 1
ATOM 1611 N N . ARG B 1 66 ? 12.289 -7.691 -8.852 1 98.31 66 ARG B N 1
ATOM 1612 C CA . ARG B 1 66 ? 11.578 -8.586 -9.75 1 98.31 66 ARG B CA 1
ATOM 1613 C C . ARG B 1 66 ? 10.07 -8.523 -9.508 1 98.31 66 ARG B C 1
ATOM 1615 O O . ARG B 1 66 ? 9.625 -8.398 -8.367 1 98.31 66 ARG B O 1
ATOM 1622 N N . ILE B 1 67 ? 9.336 -8.547 -10.602 1 98.19 67 ILE B N 1
ATOM 1623 C CA . ILE B 1 67 ? 7.887 -8.688 -10.516 1 98.19 67 ILE B CA 1
ATOM 1624 C C . ILE B 1 67 ? 7.418 -9.797 -11.445 1 98.19 67 ILE B C 1
ATOM 1626 O O . ILE B 1 67 ? 7.867 -9.883 -12.594 1 98.19 67 ILE B O 1
ATOM 1630 N N . ASN B 1 68 ? 6.641 -10.641 -10.945 1 98.25 68 ASN B N 1
ATOM 1631 C CA . ASN B 1 68 ? 5.902 -11.609 -11.75 1 98.25 68 ASN B CA 1
ATOM 1632 C C . ASN B 1 68 ? 4.398 -11.492 -11.531 1 98.25 68 ASN B C 1
ATOM 1634 O O . ASN B 1 68 ? 3.84 -12.156 -10.656 1 98.25 68 ASN B O 1
ATOM 1638 N N . ALA B 1 69 ? 3.768 -10.727 -12.359 1 97.62 69 ALA B N 1
ATOM 1639 C CA . ALA B 1 69 ? 2.338 -10.469 -12.211 1 97.62 69 ALA B CA 1
ATOM 1640 C C . ALA B 1 69 ? 1.519 -11.711 -12.531 1 97.62 69 ALA B C 1
ATOM 1642 O O . ALA B 1 69 ? 0.413 -11.891 -12.016 1 97.62 69 ALA B O 1
ATOM 1643 N N . GLU B 1 70 ? 2.041 -12.586 -13.344 1 97.25 70 GLU B N 1
ATOM 1644 C CA . GLU B 1 70 ? 1.348 -13.82 -13.703 1 97.25 70 GLU B CA 1
ATOM 1645 C C . GLU B 1 70 ? 1.231 -14.758 -12.5 1 97.25 70 GLU B C 1
ATOM 1647 O O . GLU B 1 70 ? 0.25 -15.492 -12.367 1 97.25 70 GLU B O 1
ATOM 1652 N N . LYS B 1 71 ? 2.262 -14.688 -11.688 1 98.12 71 LYS B N 1
ATOM 1653 C CA . LYS B 1 71 ? 2.24 -15.508 -10.484 1 98.12 71 LYS B CA 1
ATOM 1654 C C . LYS B 1 71 ? 1.954 -14.664 -9.242 1 98.12 71 LYS B C 1
ATOM 1656 O O . LYS B 1 71 ? 1.925 -15.18 -8.125 1 98.12 71 LYS B O 1
ATOM 1661 N N . GLY B 1 72 ? 1.842 -13.359 -9.406 1 98.12 72 GLY B N 1
ATOM 1662 C CA . GLY B 1 72 ? 1.323 -12.469 -8.383 1 98.12 72 GLY B CA 1
ATOM 1663 C C . GLY B 1 72 ? 2.32 -12.188 -7.273 1 98.12 72 GLY B C 1
ATOM 1664 O O . GLY B 1 72 ? 1.963 -12.195 -6.094 1 98.12 72 GLY B O 1
ATOM 1665 N N . PHE B 1 73 ? 3.605 -11.984 -7.633 1 98.75 73 PHE B N 1
ATOM 1666 C CA . PHE B 1 73 ? 4.527 -11.664 -6.547 1 98.75 73 PHE B CA 1
ATOM 1667 C C . PHE B 1 73 ? 5.539 -10.617 -6.984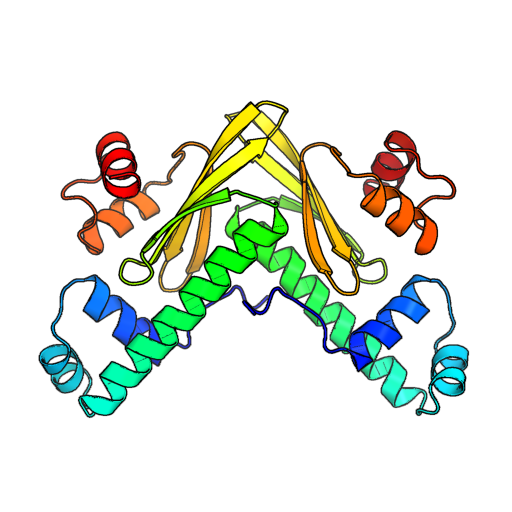 1 98.75 73 PHE B C 1
ATOM 1669 O O . PHE B 1 73 ? 5.715 -10.375 -8.18 1 98.75 73 PHE B O 1
ATOM 1676 N N . MET B 1 74 ? 6.137 -9.961 -6.047 1 98.62 74 MET B N 1
ATOM 1677 C CA . MET B 1 74 ? 7.203 -8.977 -6.215 1 98.62 74 MET B CA 1
ATOM 1678 C C . MET B 1 74 ? 8.32 -9.211 -5.199 1 98.62 74 MET B C 1
ATOM 1680 O O . MET B 1 74 ? 8.055 -9.555 -4.047 1 98.62 74 MET B O 1
ATOM 1684 N N . VAL B 1 75 ? 9.5 -9.078 -5.648 1 98.81 75 VAL B N 1
ATOM 1685 C CA . VAL B 1 75 ? 10.68 -9.008 -4.789 1 98.81 75 VAL B CA 1
ATOM 1686 C C . VAL B 1 75 ? 11.273 -7.602 -4.84 1 98.81 75 VAL B C 1
ATOM 1688 O O . VAL B 1 75 ? 11.5 -7.059 -5.922 1 98.81 75 VAL B O 1
ATOM 1691 N N . ALA B 1 76 ? 11.453 -7.051 -3.699 1 98.44 76 ALA B N 1
ATOM 1692 C CA . ALA B 1 76 ? 12.047 -5.715 -3.629 1 98.44 76 ALA B CA 1
ATOM 1693 C C . ALA B 1 76 ? 13.133 -5.652 -2.564 1 98.44 76 ALA B C 1
ATOM 1695 O O . ALA B 1 76 ? 13.258 -6.562 -1.738 1 98.44 76 ALA B O 1
ATOM 1696 N N . ARG B 1 77 ? 13.953 -4.664 -2.715 1 97.81 77 ARG B N 1
ATOM 1697 C CA . ARG B 1 77 ? 14.992 -4.352 -1.736 1 97.81 77 ARG B CA 1
ATOM 1698 C C . ARG B 1 77 ? 14.75 -2.99 -1.097 1 97.81 77 ARG B C 1
ATOM 1700 O O . ARG B 1 77 ? 14.453 -2.016 -1.793 1 97.81 77 ARG B O 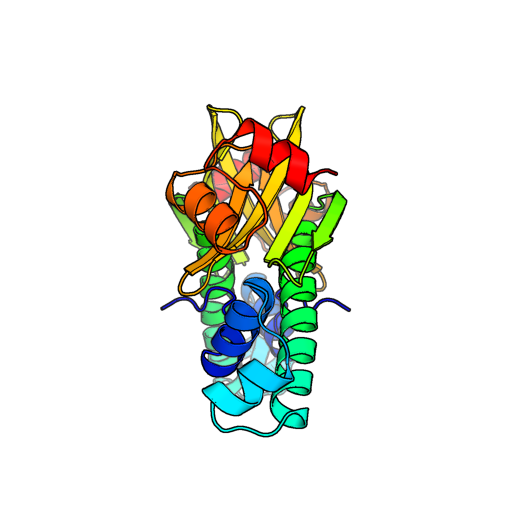1
ATOM 1707 N N . GLY B 1 78 ? 14.758 -2.988 0.204 1 94.62 78 GLY B N 1
ATOM 1708 C CA . GLY B 1 78 ? 14.578 -1.753 0.951 1 94.62 78 GLY B CA 1
ATOM 1709 C C . GLY B 1 78 ? 15.539 -1.608 2.111 1 94.62 78 GLY B C 1
ATOM 1710 O O . GLY B 1 78 ? 16.578 -2.283 2.156 1 94.62 78 GLY B O 1
ATOM 1711 N N . ARG B 1 79 ? 15.25 -0.603 2.898 1 92.31 79 ARG B N 1
ATOM 1712 C CA . ARG B 1 79 ? 16.047 -0.365 4.094 1 92.31 79 ARG B CA 1
ATOM 1713 C C . ARG B 1 79 ? 15.172 -0.237 5.328 1 92.31 79 ARG B C 1
ATOM 1715 O O . ARG B 1 79 ? 14.094 0.365 5.27 1 92.31 79 ARG B O 1
ATOM 1722 N N . CYS B 1 80 ? 15.555 -0.898 6.34 1 90.31 80 CYS B N 1
ATOM 1723 C CA . CYS B 1 80 ? 14.906 -0.843 7.645 1 90.31 80 CYS B CA 1
ATOM 1724 C C . CYS B 1 80 ? 15.93 -0.93 8.766 1 90.31 80 CYS B C 1
ATOM 1726 O O . CYS B 1 80 ? 16.797 -1.798 8.75 1 90.31 80 CYS B O 1
ATOM 1728 N N . LEU B 1 81 ? 15.75 0.01 9.68 1 88.62 81 LEU B N 1
ATOM 1729 C CA . LEU B 1 81 ? 16.641 0.042 10.836 1 88.62 81 LEU B CA 1
ATOM 1730 C C . LEU B 1 81 ? 18.109 0.112 10.383 1 88.62 81 LEU B C 1
ATOM 1732 O O . LEU B 1 81 ? 18.953 -0.585 10.938 1 88.62 81 LEU B O 1
ATOM 1736 N N . GLY B 1 82 ? 18.344 0.835 9.344 1 87.31 82 GLY B N 1
ATOM 1737 C CA . GLY B 1 82 ? 19.688 1.079 8.867 1 87.31 82 GLY B CA 1
ATOM 1738 C C . GLY B 1 82 ? 20.281 -0.11 8.141 1 87.31 82 GLY B C 1
ATOM 1739 O O . GLY B 1 82 ? 21.484 -0.132 7.852 1 87.31 82 GLY B O 1
ATOM 1740 N N . ARG B 1 83 ? 19.547 -1.082 7.867 1 92.69 83 ARG B N 1
ATOM 1741 C CA . ARG B 1 83 ? 20.016 -2.285 7.199 1 92.69 83 ARG B CA 1
ATOM 1742 C C . ARG B 1 83 ? 19.234 -2.553 5.918 1 92.69 83 ARG B C 1
ATOM 1744 O O . ARG B 1 83 ? 18.062 -2.197 5.82 1 92.69 83 ARG B O 1
ATOM 1751 N N . SER B 1 84 ? 19.953 -3.119 5.055 1 94.81 84 SER B N 1
ATOM 1752 C CA . SER B 1 84 ? 19.281 -3.574 3.846 1 94.81 84 SER B CA 1
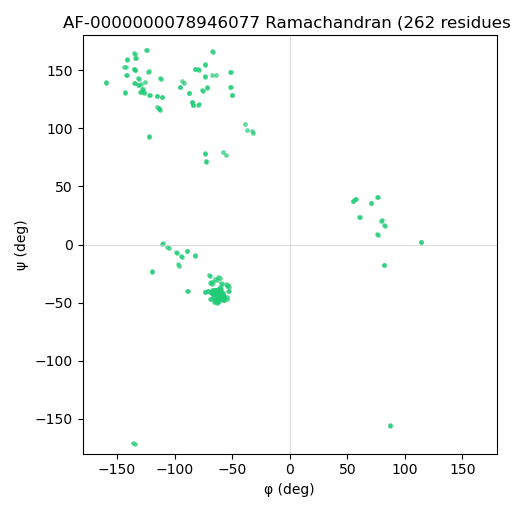ATOM 1753 C C . SER B 1 84 ? 18.391 -4.785 4.129 1 94.81 84 SER B C 1
ATOM 1755 O O . SER B 1 84 ? 18.797 -5.691 4.867 1 94.81 84 SER B O 1
ATOM 1757 N N . VAL B 1 85 ? 17.203 -4.746 3.574 1 95.94 85 VAL B N 1
ATOM 1758 C CA . VAL B 1 85 ? 16.297 -5.859 3.787 1 95.94 85 VAL B CA 1
ATOM 1759 C C . VAL B 1 85 ? 15.641 -6.25 2.463 1 95.94 85 VAL B C 1
ATOM 1761 O O . VAL B 1 85 ? 15.516 -5.422 1.557 1 95.94 85 VAL B O 1
ATOM 1764 N N . ARG B 1 86 ? 15.312 -7.484 2.348 1 97.12 86 ARG B N 1
ATOM 1765 C CA . ARG B 1 86 ? 14.5 -7.969 1.232 1 97.12 86 ARG B CA 1
ATOM 1766 C C . ARG B 1 86 ? 13.023 -7.984 1.596 1 97.12 86 ARG B C 1
ATOM 1768 O O . ARG B 1 86 ? 12.656 -8.32 2.725 1 97.12 86 ARG B O 1
ATOM 1775 N N . VAL B 1 87 ? 12.219 -7.621 0.692 1 98.06 87 VAL B N 1
ATOM 1776 C CA . VAL B 1 87 ? 10.766 -7.609 0.877 1 98.06 87 VAL B CA 1
ATOM 1777 C C . VAL B 1 87 ? 10.102 -8.484 -0.187 1 98.06 87 VAL B C 1
ATOM 1779 O O . VAL B 1 87 ? 10.391 -8.352 -1.378 1 98.06 87 VAL B O 1
ATOM 1782 N N . TYR B 1 88 ? 9.281 -9.352 0.217 1 98.56 88 TYR B N 1
ATOM 1783 C CA . TYR B 1 88 ? 8.508 -10.234 -0.655 1 98.56 88 TYR B CA 1
ATOM 1784 C C . TYR B 1 88 ? 7.02 -9.938 -0.542 1 98.56 88 TYR B C 1
ATOM 1786 O O . TYR B 1 88 ? 6.441 -10.039 0.542 1 98.56 88 TYR B O 1
ATOM 1794 N N . ALA B 1 89 ? 6.406 -9.547 -1.604 1 98.19 89 ALA B N 1
ATOM 1795 C CA . ALA B 1 89 ? 4.969 -9.289 -1.637 1 98.19 89 ALA B CA 1
ATOM 1796 C C . ALA B 1 89 ? 4.246 -10.297 -2.518 1 98.19 89 ALA B C 1
ATOM 1798 O O . ALA B 1 89 ? 4.773 -10.719 -3.551 1 98.19 89 ALA B O 1
ATOM 1799 N N . PHE B 1 90 ? 3.018 -10.68 -2.078 1 98.5 90 PHE B N 1
ATOM 1800 C CA . PHE B 1 90 ? 2.178 -11.625 -2.803 1 98.5 90 PHE B CA 1
ATOM 1801 C C . PHE B 1 90 ? 0.757 -11.094 -2.945 1 98.5 90 PHE B C 1
ATOM 1803 O O . PHE B 1 90 ? 0.234 -10.461 -2.029 1 98.5 90 PHE B O 1
ATOM 1810 N N . TYR B 1 91 ? 0.264 -11.273 -4.094 1 98.06 91 TYR B N 1
ATOM 1811 C CA . TYR B 1 91 ? -1.188 -11.188 -4.191 1 98.06 91 TYR B CA 1
ATOM 1812 C C . TYR B 1 91 ? -1.845 -12.508 -3.818 1 98.06 91 TYR B C 1
ATOM 1814 O O . TYR B 1 91 ? -1.568 -13.539 -4.434 1 98.06 91 TYR B O 1
ATOM 1822 N N . ILE B 1 92 ? -2.676 -12.508 -2.818 1 97 92 ILE B N 1
ATOM 1823 C CA . ILE B 1 92 ? -3.377 -13.688 -2.338 1 97 92 ILE B CA 1
ATOM 1824 C C . ILE B 1 92 ? -4.875 -13.547 -2.6 1 97 92 ILE B C 1
ATOM 1826 O O . ILE B 1 92 ? -5.531 -12.672 -2.025 1 97 92 ILE B O 1
ATOM 1830 N N . PRO B 1 93 ? -5.445 -14.414 -3.451 1 96.06 93 PRO B N 1
ATOM 1831 C CA . PRO B 1 93 ? -6.879 -14.32 -3.744 1 96.06 93 PRO B CA 1
ATOM 1832 C C . PRO B 1 93 ? -7.738 -14.266 -2.48 1 96.06 93 PRO B C 1
ATOM 1834 O O . PRO B 1 93 ? -7.504 -15.016 -1.535 1 96.06 93 PRO B O 1
ATOM 1837 N N . GLY B 1 94 ? -8.695 -13.406 -2.457 1 92.75 94 GLY B N 1
ATOM 1838 C CA . GLY B 1 94 ? -9.586 -13.242 -1.32 1 92.75 94 GLY B CA 1
ATOM 1839 C C . GLY B 1 94 ? -9 -12.375 -0.221 1 92.75 94 GLY B C 1
ATOM 1840 O O . GLY B 1 94 ? -9.734 -11.844 0.616 1 92.75 94 GLY B O 1
ATOM 1841 N N . LYS B 1 95 ? -7.668 -12.141 -0.193 1 93.69 95 LYS B N 1
ATOM 1842 C CA . LYS B 1 95 ? -7.02 -11.406 0.888 1 93.69 95 LYS B CA 1
ATOM 1843 C C . LYS B 1 95 ? -6.332 -10.148 0.363 1 93.69 95 LYS B C 1
ATOM 1845 O O . LYS B 1 95 ? -6.066 -9.219 1.123 1 93.69 95 LYS B O 1
ATOM 1850 N N . GLY B 1 96 ? -6.012 -10.195 -0.963 1 94.94 96 GLY B N 1
ATOM 1851 C CA . GLY B 1 96 ? -5.328 -9.047 -1.542 1 94.94 96 GLY B CA 1
ATOM 1852 C C . GLY B 1 96 ? -3.818 -9.117 -1.397 1 94.94 96 GLY B C 1
ATOM 1853 O O . GLY B 1 96 ? -3.24 -10.203 -1.385 1 94.94 96 GLY B O 1
ATOM 1854 N N . LEU B 1 97 ? -3.182 -7.953 -1.43 1 96.25 97 LEU B N 1
ATOM 1855 C CA . LEU B 1 97 ? -1.729 -7.859 -1.336 1 96.25 97 LEU B CA 1
ATOM 1856 C C . LEU B 1 97 ? -1.26 -8.086 0.097 1 96.25 97 LEU B C 1
ATO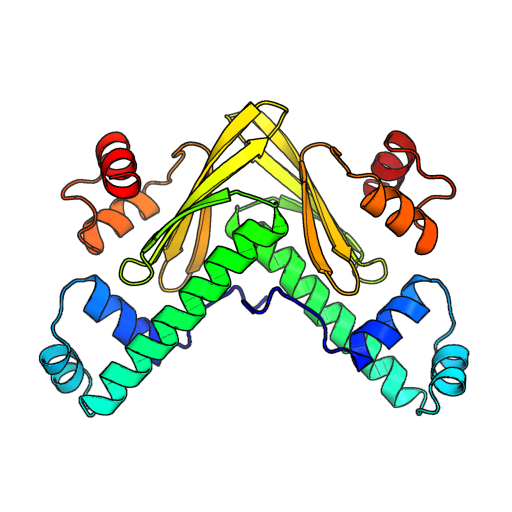M 1858 O O . LEU B 1 97 ? -1.866 -7.582 1.043 1 96.25 97 LEU B O 1
ATOM 1862 N N . ARG B 1 98 ? -0.257 -8.945 0.273 1 96.75 98 ARG B N 1
ATOM 1863 C CA . ARG B 1 98 ? 0.446 -9.18 1.532 1 96.75 98 ARG B CA 1
ATOM 1864 C C . ARG B 1 98 ? 1.957 -9.125 1.332 1 96.75 98 ARG B C 1
ATOM 1866 O O . ARG B 1 98 ? 2.471 -9.617 0.323 1 96.75 98 ARG B O 1
ATOM 1873 N N . ALA B 1 99 ? 2.623 -8.57 2.303 1 97.25 99 ALA B N 1
ATOM 1874 C CA . ALA B 1 99 ? 4.07 -8.445 2.152 1 97.25 99 ALA B CA 1
ATOM 1875 C C . ALA B 1 99 ? 4.793 -8.875 3.424 1 97.25 99 ALA B C 1
ATOM 1877 O O . ALA B 1 99 ? 4.246 -8.773 4.523 1 97.25 99 ALA B O 1
ATOM 1878 N N . PHE B 1 100 ? 6.023 -9.398 3.266 1 97.19 100 PHE B N 1
ATOM 1879 C CA . PHE B 1 100 ? 6.812 -9.984 4.344 1 97.19 100 PHE B CA 1
ATOM 1880 C C . PHE B 1 100 ? 8.281 -9.617 4.199 1 97.19 100 PHE B C 1
ATOM 1882 O O . PHE B 1 100 ? 8.812 -9.562 3.086 1 97.19 100 PHE B O 1
ATOM 1889 N N . PHE B 1 101 ? 8.922 -9.453 5.328 1 96.31 101 PHE B N 1
ATOM 1890 C CA . PHE B 1 101 ? 10.344 -9.125 5.332 1 96.31 101 PHE B CA 1
ATOM 1891 C C . PHE B 1 101 ? 11.188 -10.383 5.488 1 96.31 101 PHE B C 1
ATOM 1893 O O . PHE B 1 101 ? 10.828 -11.281 6.254 1 96.31 101 PHE B O 1
ATOM 1900 N N . GLU B 1 102 ? 12.195 -10.484 4.738 1 94.44 102 GLU B N 1
ATOM 1901 C CA . GLU B 1 102 ? 13.289 -11.438 4.91 1 94.44 102 GLU B CA 1
ATOM 1902 C C . GLU B 1 102 ? 12.781 -12.875 4.863 1 94.44 102 GLU B C 1
ATOM 1904 O O . GLU B 1 102 ? 13.305 -13.742 5.57 1 94.44 102 GLU B O 1
ATOM 1909 N N . GLY B 1 103 ? 11.648 -13.047 4.23 1 92.75 103 GLY B N 1
ATOM 1910 C CA . GLY B 1 103 ? 11.156 -14.398 4.02 1 92.75 103 GLY B CA 1
ATOM 1911 C C . GLY B 1 103 ? 10.414 -14.961 5.219 1 92.75 103 GLY B C 1
ATOM 1912 O O . GLY B 1 103 ? 10.312 -16.172 5.383 1 92.75 103 GLY B O 1
ATOM 1913 N N . ASP B 1 104 ? 10.023 -14.078 6.129 1 93.25 104 ASP B N 1
ATOM 1914 C CA . ASP B 1 104 ? 9.188 -14.508 7.25 1 93.25 104 ASP B CA 1
ATOM 1915 C C . ASP B 1 104 ? 7.766 -14.812 6.789 1 93.25 104 ASP B C 1
ATOM 1917 O O . ASP B 1 104 ? 6.816 -14.156 7.219 1 93.25 104 ASP B O 1
ATOM 1921 N N . PHE B 1 105 ? 7.641 -15.891 6.086 1 96.69 105 PHE B N 1
ATOM 1922 C CA . PHE B 1 105 ? 6.363 -16.266 5.484 1 96.69 105 PHE B CA 1
ATOM 1923 C C . PHE B 1 105 ? 5.523 -17.078 6.457 1 96.69 105 PHE B C 1
ATOM 1925 O O . PHE B 1 105 ? 6.008 -18.062 7.02 1 96.69 105 PHE B O 1
ATOM 1932 N N . PRO B 1 106 ? 4.285 -16.719 6.637 1 95.75 106 PRO B N 1
ATOM 1933 C CA . PRO B 1 106 ? 3.379 -17.656 7.297 1 95.75 106 PRO B CA 1
ATOM 1934 C C . PRO B 1 106 ? 3.104 -18.906 6.453 1 95.75 106 PRO B C 1
ATOM 1936 O O . PRO B 1 106 ? 3.369 -18.906 5.25 1 95.75 106 PRO B O 1
ATOM 1939 N N . ASP B 1 107 ? 2.533 -19.922 7.055 1 96.38 107 ASP B N 1
ATOM 1940 C CA . ASP B 1 107 ? 2.262 -21.188 6.391 1 96.38 107 ASP B CA 1
ATOM 1941 C C . ASP B 1 107 ? 1.324 -21 5.203 1 96.38 107 ASP B C 1
ATOM 1943 O O . ASP B 1 107 ? 1.471 -21.672 4.176 1 96.38 107 ASP B O 1
ATOM 1947 N N . CYS B 1 108 ? 0.42 -20.156 5.336 1 96.38 108 CYS B N 1
ATOM 1948 C CA . CYS B 1 108 ? -0.563 -19.969 4.277 1 96.38 108 CYS B CA 1
ATOM 1949 C C . CYS B 1 108 ? 0.101 -19.438 3.006 1 96.38 108 CYS B C 1
ATOM 1951 O O . CYS B 1 108 ? -0.345 -19.75 1.898 1 96.38 108 CYS B O 1
ATOM 1953 N N . VAL B 1 109 ? 1.159 -18.703 3.152 1 97.88 109 VAL B N 1
ATOM 1954 C CA . VAL B 1 109 ? 1.871 -18.172 1.995 1 97.88 109 VAL B CA 1
ATOM 1955 C C . VAL B 1 109 ? 2.643 -19.297 1.305 1 97.88 109 VAL B C 1
ATOM 1957 O O . VAL B 1 109 ? 2.68 -19.375 0.074 1 97.88 109 VAL B O 1
ATOM 1960 N N . LEU B 1 110 ? 3.24 -20.141 2.07 1 98.31 110 LEU B N 1
ATOM 1961 C CA . LEU B 1 110 ? 3.953 -21.281 1.501 1 98.31 110 LEU B CA 1
ATOM 1962 C C . LEU B 1 110 ? 2.998 -22.188 0.729 1 98.31 110 LEU B C 1
ATOM 1964 O O . LEU B 1 110 ? 3.324 -22.641 -0.367 1 98.31 110 LEU B O 1
ATOM 1968 N N . ARG B 1 111 ? 1.881 -22.406 1.329 1 97.81 111 ARG B N 1
ATOM 1969 C CA . ARG B 1 111 ? 0.874 -23.234 0.672 1 97.81 111 ARG B CA 1
ATOM 1970 C C . ARG B 1 111 ? 0.378 -22.578 -0.611 1 97.81 111 ARG B C 1
ATOM 1972 O O . ARG B 1 111 ? 0.179 -23.25 -1.623 1 97.81 111 ARG B O 1
ATOM 1979 N N . HIS B 1 112 ? 0.189 -21.281 -0.502 1 98.25 112 HIS B N 1
ATOM 1980 C CA . HIS B 1 112 ? -0.207 -20.516 -1.683 1 98.25 112 HIS B CA 1
ATOM 1981 C C . HIS B 1 112 ? 0.812 -20.672 -2.807 1 98.25 112 HIS B C 1
ATOM 1983 O O . HIS B 1 112 ? 0.439 -20.875 -3.965 1 98.25 112 HIS B O 1
ATOM 1989 N N . ALA B 1 113 ? 2.057 -20.609 -2.512 1 98.62 113 ALA B N 1
ATOM 1990 C CA . ALA B 1 113 ? 3.131 -20.734 -3.494 1 98.62 113 ALA B CA 1
ATOM 1991 C C . ALA B 1 113 ? 3.115 -22.109 -4.152 1 98.62 113 ALA B C 1
ATOM 1993 O O . ALA B 1 113 ? 3.385 -22.234 -5.352 1 98.62 113 ALA B O 1
ATOM 1994 N N . VAL B 1 114 ? 2.852 -23.078 -3.359 1 98.5 114 VAL B N 1
ATOM 1995 C CA . VAL B 1 114 ? 2.748 -24.422 -3.902 1 98.5 114 VAL B CA 1
ATOM 1996 C C . VAL B 1 114 ? 1.557 -24.516 -4.855 1 98.5 114 VAL B C 1
ATOM 1998 O O . VAL B 1 114 ? 1.671 -25.062 -5.953 1 98.5 114 VAL B O 1
ATOM 2001 N N . GLU B 1 115 ? 0.454 -24.016 -4.371 1 97.81 115 GLU B N 1
ATOM 2002 C CA . GLU B 1 115 ? -0.778 -24.047 -5.152 1 97.81 115 GLU B CA 1
ATOM 2003 C C . GLU B 1 115 ? -0.58 -23.406 -6.523 1 97.81 115 GLU B C 1
ATOM 2005 O O . GLU B 1 115 ? -1.123 -23.891 -7.52 1 97.81 115 GLU B O 1
ATOM 2010 N N . LEU B 1 116 ? 0.228 -22.375 -6.617 1 98.25 116 LEU B N 1
ATOM 2011 C CA . LEU B 1 116 ? 0.43 -21.656 -7.867 1 98.25 116 LEU B CA 1
ATOM 2012 C C . LEU B 1 116 ? 1.575 -22.266 -8.672 1 98.25 116 LEU B C 1
ATOM 2014 O O . LEU B 1 116 ? 1.874 -21.797 -9.773 1 98.25 116 LEU B O 1
ATOM 2018 N N . GLY B 1 117 ? 2.201 -23.172 -8.117 1 97.56 117 GLY B N 1
ATOM 2019 C CA . GLY B 1 117 ? 3.275 -23.859 -8.82 1 97.56 117 GLY B CA 1
ATOM 2020 C C . GLY B 1 117 ? 4.578 -23.078 -8.82 1 97.56 117 GLY B C 1
ATOM 2021 O O . GLY B 1 117 ? 5.422 -23.266 -9.695 1 97.56 117 GLY B O 1
ATOM 2022 N N . ILE B 1 118 ? 4.703 -22.172 -7.891 1 98.19 118 ILE B N 1
ATOM 2023 C CA . ILE B 1 118 ? 5.961 -21.453 -7.742 1 98.19 118 ILE B CA 1
ATOM 2024 C C . ILE B 1 118 ? 7.031 -22.391 -7.18 1 98.19 118 ILE B C 1
ATOM 2026 O O . ILE B 1 118 ? 8.195 -22.312 -7.582 1 98.19 118 ILE B O 1
ATOM 2030 N N . ILE B 1 119 ? 6.621 -23.203 -6.254 1 98.25 119 ILE B N 1
ATOM 2031 C CA . ILE B 1 119 ? 7.488 -24.234 -5.695 1 98.25 119 ILE B CA 1
ATOM 2032 C C . ILE B 1 119 ? 6.723 -25.547 -5.602 1 98.25 119 ILE B C 1
ATOM 2034 O O . ILE B 1 119 ? 5.492 -25.562 -5.691 1 98.25 119 ILE B O 1
ATOM 2038 N N . ASP B 1 120 ? 7.496 -26.641 -5.41 1 97.94 120 ASP B N 1
ATOM 2039 C CA . ASP B 1 120 ? 6.867 -27.953 -5.461 1 97.94 120 ASP B CA 1
ATOM 2040 C C . ASP B 1 120 ? 6.527 -28.453 -4.059 1 97.94 120 ASP B C 1
ATOM 2042 O O . ASP B 1 120 ? 5.75 -29.406 -3.902 1 97.94 120 ASP B O 1
ATOM 2046 N N . GLU B 1 121 ? 7.098 -27.891 -3.023 1 98.12 121 GLU B N 1
ATOM 2047 C CA . GLU B 1 121 ? 6.805 -28.203 -1.627 1 98.12 121 GLU B CA 1
ATOM 2048 C C . GLU B 1 121 ? 6.871 -26.953 -0.758 1 98.12 121 GLU B C 1
ATOM 2050 O O . GLU B 1 121 ? 7.562 -26 -1.099 1 98.12 121 GLU B O 1
ATOM 2055 N N . PRO B 1 122 ? 6.145 -26.969 0.299 1 97.31 122 PRO B N 1
ATOM 2056 C CA . PRO B 1 122 ? 6.105 -25.781 1.144 1 97.31 122 PRO B CA 1
ATOM 2057 C C . PRO B 1 122 ? 7.383 -25.578 1.958 1 97.31 122 PRO B C 1
ATOM 2059 O O . PRO B 1 122 ? 7.422 -25.938 3.141 1 97.31 122 PRO B O 1
ATOM 2062 N N . ASP B 1 123 ? 8.383 -25.094 1.351 1 97.62 123 ASP B N 1
ATOM 2063 C CA . ASP B 1 123 ? 9.688 -24.875 1.968 1 97.62 123 ASP B CA 1
ATOM 2064 C C . ASP B 1 123 ? 10.148 -23.422 1.774 1 97.62 123 ASP B C 1
ATOM 2066 O O . ASP B 1 123 ? 10.148 -22.906 0.652 1 97.62 123 ASP B O 1
ATOM 2070 N N . ARG B 1 124 ? 10.547 -22.859 2.867 1 97.5 124 ARG B N 1
ATOM 2071 C CA . ARG B 1 124 ? 10.898 -21.438 2.869 1 97.5 124 ARG B CA 1
ATOM 2072 C C . ARG B 1 124 ? 12.086 -21.172 1.95 1 97.5 124 ARG B C 1
ATOM 2074 O O . ARG B 1 124 ? 12.062 -20.234 1.156 1 97.5 124 ARG B O 1
ATOM 2081 N N . GLU B 1 125 ? 13.141 -21.906 2.084 1 97.31 125 GLU B N 1
ATOM 2082 C CA . GLU B 1 125 ? 14.352 -21.703 1.291 1 97.31 125 GLU B CA 1
ATOM 2083 C C . GLU B 1 125 ? 14.078 -21.922 -0.195 1 97.31 125 GLU B C 1
ATOM 2085 O O . GLU B 1 125 ? 14.586 -21.172 -1.038 1 97.31 125 GLU B O 1
ATOM 2090 N N . LYS B 1 126 ? 13.32 -22.922 -0.488 1 97.94 126 LYS B N 1
ATOM 2091 C CA . LYS B 1 126 ? 12.938 -23.172 -1.877 1 97.94 126 LYS B CA 1
ATOM 2092 C C . LYS B 1 126 ? 12.141 -22 -2.441 1 97.94 126 LYS B C 1
ATOM 2094 O O . LYS B 1 126 ? 12.328 -21.609 -3.6 1 97.94 126 LYS B O 1
ATOM 2099 N N . LEU B 1 127 ? 11.242 -21.453 -1.604 1 98.56 127 LEU B N 1
ATOM 2100 C CA . LEU B 1 127 ? 10.438 -20.328 -2.062 1 98.56 127 LEU B CA 1
ATOM 2101 C C . LEU B 1 127 ? 11.32 -19.109 -2.338 1 98.56 127 LEU B C 1
ATOM 2103 O O . LEU B 1 127 ? 11.219 -18.5 -3.402 1 98.56 127 LEU B O 1
ATOM 2107 N N . ILE B 1 128 ? 12.211 -18.797 -1.436 1 98.19 128 ILE B N 1
ATOM 2108 C CA . ILE B 1 128 ? 13.094 -17.656 -1.607 1 98.19 128 ILE B CA 1
ATOM 2109 C C . ILE B 1 128 ? 13.906 -17.812 -2.895 1 98.19 128 ILE B C 1
ATOM 2111 O O . ILE B 1 128 ? 14.008 -16.875 -3.693 1 98.19 128 ILE B O 1
ATOM 2115 N N . ASN B 1 129 ? 14.391 -18.984 -3.117 1 97.88 129 ASN B N 1
ATOM 2116 C CA . ASN B 1 129 ? 15.18 -19.234 -4.316 1 97.88 129 ASN B CA 1
ATOM 2117 C C . ASN B 1 129 ? 14.352 -19.047 -5.586 1 97.88 129 ASN B C 1
ATOM 2119 O O . ASN B 1 129 ? 14.82 -18.484 -6.57 1 97.88 129 ASN B O 1
ATOM 2123 N N . ALA B 1 130 ? 13.195 -19.516 -5.562 1 98.19 130 ALA B N 1
ATOM 2124 C CA . ALA B 1 130 ? 12.312 -19.422 -6.719 1 98.19 130 ALA B CA 1
ATOM 2125 C C . ALA B 1 130 ? 11.945 -17.969 -7.008 1 98.19 130 ALA B C 1
ATOM 2127 O O . ALA B 1 130 ? 11.82 -17.578 -8.172 1 98.19 130 ALA B O 1
ATOM 2128 N N . LEU B 1 131 ? 11.719 -17.219 -5.973 1 98.38 131 LEU B N 1
ATOM 2129 C CA . LEU B 1 131 ? 11.32 -15.82 -6.125 1 98.38 131 LEU B CA 1
ATOM 2130 C C . LEU B 1 131 ? 12.469 -14.984 -6.684 1 98.38 131 LEU B C 1
ATOM 2132 O O . LEU B 1 131 ? 12.242 -14.031 -7.434 1 98.38 131 LEU B O 1
ATOM 2136 N N . GLU B 1 132 ? 13.633 -15.328 -6.355 1 96.69 132 GLU B N 1
ATOM 2137 C CA . GLU B 1 132 ? 14.773 -14.492 -6.691 1 96.69 132 GLU B CA 1
ATOM 2138 C C . GLU B 1 132 ? 15.484 -15 -7.945 1 96.69 132 GLU B C 1
ATOM 2140 O O . GLU B 1 132 ? 16.406 -14.359 -8.445 1 96.69 132 GLU B O 1
ATOM 2145 N N . SER B 1 133 ? 15.133 -16.109 -8.5 1 89.06 133 SER B N 1
ATOM 2146 C CA . SER B 1 133 ? 15.766 -16.703 -9.672 1 89.06 133 SER B CA 1
ATOM 2147 C C . SER B 1 133 ? 15.289 -16.031 -10.953 1 89.06 133 SER B C 1
ATOM 2149 O O . SER B 1 133 ? 14.164 -15.531 -11.016 1 89.06 133 SER B O 1
#

Foldseek 3Di:
DPCADDDDPVLLVLLLCVLLPDDLVRSCVVVVHDSVVSVVSNVVQLVSLVCVVVVVCVVQVWAWQDDDSSNAKTWTWHDDPRDIWIKIWGQDHPPGIDMDIPQPDDQVVLVSCCSSVLDVHSDSVSNVVSNND/DPCAPDDDPVLLVLLLCVLLPDDLVRSCVVVVHDSVVSVVSNVVQLVSLVCVVVVVCVVQVWAWQDDDSSNAKTWTWHDDPRDIWIKIWGQDHPPGIDMDIPQPDDQVVLVSCCSSVLDVHSDSVRNVVSNND

Nearest PDB structures (foldseek):
  6ide-assembly1_B  TM=9.557E-01  e=2.120E-01  Vibrio cholerae
  3qp6-assembly1_A-2  TM=9.431E-01  e=5.603E-01  Chromobacterium violaceum
  7r3g-assembly1_B  TM=9.586E-01  e=7.043E-01  Pseudomonas aeruginosa PAO1
  7r3e-assembly1_B  TM=8.569E-01  e=5.933E-01  Pseudomonas aeruginosa PAO1
  6jqs-assembly1_A  TM=7.535E-01  e=1.399E+00  Paenisporosarcina sp. TG-14

Organism: Thermococcus gammatolerans (strain DSM 15229 / JCM 11827 / EJ3) (NCBI:txid593117)

InterPro domains:
  IPR013324 RNA polymeras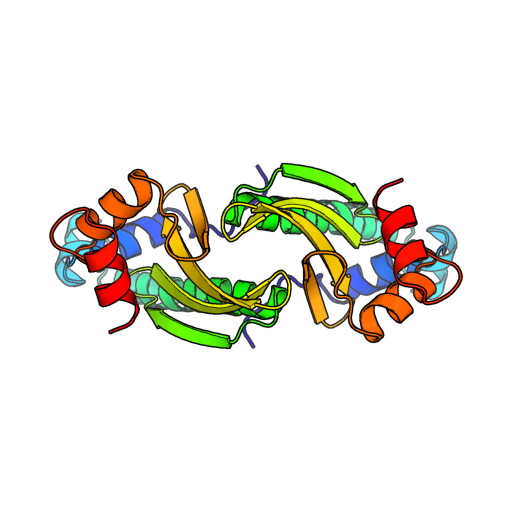e sigma factor, region 3/4-like [SSF88659] (12-51)
  IPR036388 Winged helix-like DNA-binding domain superfamily [G3DSA:1.10.10.10] (4-53)

pLDDT: mean 95.33, std 9.03, range [32.97, 98.81]

Sequence (266 aa):
MVRMFRLPEAMERVWLMRAKGMREIEIARELGVSRQAVNKALRDARVKLFEAFFGLAEVFSWEVARINAEKGFMVARGRCLGRSVRVYAFYIPGKGLRAFFEGDFPDCVLRHAVELGIIDEPDREKLINALESMVRMFRLPEAMERVWLMRAKGMREIEIARELGVSRQAVNKALRDARVKLFEAFFGLAEVFSWEVARINAEKGFMVARGRCLGRSVRVYAFYIPGKGLRAFFEGDFPDCVLRHAVELGIIDEPDREKLINALES

Solvent-accessible surface area (backbone atoms only — not comparable to full-atom values): 14378 Å² total; per-residue (Å²): 127,64,71,44,69,59,69,58,68,72,39,40,50,55,41,50,45,43,28,55,64,48,49,63,67,56,50,14,63,75,69,69,49,53,56,67,58,44,51,49,33,44,51,50,48,36,53,53,45,46,25,52,52,52,29,55,30,54,25,57,69,32,48,77,74,43,74,38,51,68,75,28,36,36,36,30,40,38,74,51,93,91,32,82,40,45,36,43,34,34,58,39,90,98,69,20,51,38,45,33,53,74,72,65,68,56,70,68,53,36,49,48,35,31,67,43,62,67,31,93,56,76,40,68,68,60,44,54,50,52,68,72,102,127,64,74,43,70,60,70,57,69,72,39,40,51,54,39,51,46,42,29,54,64,49,50,62,67,56,50,14,62,75,70,71,50,53,56,64,59,46,52,48,34,43,51,51,46,36,52,51,44,46,23,54,51,51,27,54,30,55,26,58,68,33,48,76,75,43,74,38,51,67,74,29,36,35,35,31,41,40,75,51,95,92,34,80,41,45,36,42,34,34,57,39,91,98,70,19,50,37,45,32,52,75,72,66,66,55,70,68,53,36,49,49,35,32,65,42,61,65,32,94,56,74,40,69,70,59,43,53,50,52,69,72,101

Secondary structure (DSSP, 8-state):
----S---HHHHHHHHHHHTT--HHHHHHHHT--HHHHHHHHHHHHHHHHHHHHHHHHHHTPEEEEEETTTTEEEEEEEETTEEEEEEEEEETTTEEEEEETT---HHHHHHHHHTTS-SS--HHHHHHHHH-/----S---HHHHHHHHHHHTT--HHHHHHHHT--HHHHHHHHHHHHHHHHHHHHHHHHHHTPEEEEEETTTTEEEEEEEETTEEEEEEEEEETTTEEEEEETT---HHHHHHHHHTTS-SS--HHHHHHHHH-